Protein AF-A0A840RE42-F1 (afdb_monomer)

Solvent-accessible surface area (backbone atoms only — not comparable to full-atom values): 12520 Å² total; per-residue (Å²): 110,67,42,60,51,38,49,49,38,34,52,51,40,41,54,51,42,37,65,53,72,67,50,54,87,88,73,50,48,76,71,42,46,53,53,48,47,44,39,64,73,67,30,24,62,27,53,32,48,38,54,52,54,53,52,49,46,57,34,22,80,65,71,71,48,54,73,68,52,27,57,54,43,59,76,45,38,67,62,55,50,50,51,53,52,51,52,52,50,51,53,49,49,60,71,73,44,86,69,75,87,59,59,39,57,52,68,60,33,53,66,15,52,61,30,24,53,52,17,36,51,33,31,52,53,46,55,67,59,90,48,90,91,53,87,53,54,55,55,39,55,71,45,53,32,52,47,34,51,50,48,45,53,50,48,51,55,52,46,55,41,27,56,70,60,74,48,56,57,74,36,31,53,53,51,23,49,31,41,23,27,38,17,49,48,42,28,51,52,25,48,52,54,40,48,26,72,75,68,56,45,58,82,82,59,67,66,62,58,59,49,48,54,72,73,55,42,67,74,63,39,51,68,58,54,49,52,51,32,52,53,49,59,75,113

Radius of gyration: 19.1 Å; Cα contacts (8 Å, |Δi|>4): 218; chains: 1; bounding box: 49×41×59 Å

Mean predicted aligned error: 7.63 Å

Sequence (235 aa):
MTKILFLALLSGSLIWGLITIGVNPITAGPLQTLALLYILLISVPFWPIFYLEFIEFYKAMRDQRSEYMKTFYESQSETIVGLSASAIVLIFIYYESSPSYSWSAIDIAGLGFPLYAIAFLNFFKLSRLKTEKIKSNALSKLILMPLSCTGLIFAAWISIKNTNGKFLPYQSIWIQLSIFFNSFWFLITSAKILYFAKNGKIEIPEKMIAAIPDIGQKRLDIQKLKKEAESWNKD

Secondary structure (DSSP, 8-state):
-HHHHHHHHHHHHHHHHHHHHT--TTS--HHHHHHHHIIIIIITTHHHHHHHHHHHHHHHTTT-S-HHHHHHHHHHHHHHHHHHHHHHHHHHHHHH-SS---TT--HHHHHHHHHHHHHHHHHHHHHH---TT--THHHIIIIIHHHHHHHHHHHHHHHHHHHTT-S-HHHHHHHHHHHHHHHHHHHHHHHHHHHHHHH------HHHHHHS-HHHHHHTTHHHHHHHHHHHTT-

Foldseek 3Di:
DLQVVLVVQLVVLLVLLCVLVVQDPVPDDPVSVVSNCCSNPQFRNLRSVLVVVVVLLVCLVVVNDDPVSVVLSVVCVVLVVVLVVLVVVVVVCQVPDPDHDDLLDLRLLVSLLVLLVLLLVLLVVVLPDPAPLDPCNCVSVPPLNVVSVVLNVVSVVVSVCSNVVVGDSSSSVSSSVRSNSSSNCSNSVSSQVSCCRVQQADDDDPSVLVNDPPVRCVVVVVVVVRVVRVVSVVD

Structure (mmCIF, N/CA/C/O backbone):
data_AF-A0A840RE42-F1
#
_entry.id   AF-A0A840RE42-F1
#
loop_
_atom_site.group_PDB
_atom_site.id
_atom_site.type_symb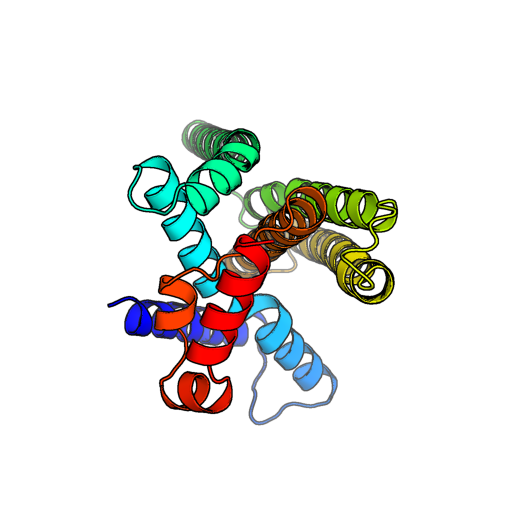ol
_atom_site.label_atom_id
_atom_site.label_alt_id
_atom_site.label_comp_id
_atom_site.label_asym_id
_atom_site.label_entity_id
_atom_site.label_seq_id
_atom_site.pdbx_PDB_ins_code
_atom_site.Cartn_x
_atom_site.Cartn_y
_atom_site.Cartn_z
_atom_site.occupancy
_atom_site.B_iso_or_equiv
_atom_site.auth_seq_id
_atom_site.auth_comp_id
_atom_site.auth_asym_id
_atom_site.auth_atom_id
_atom_site.pdbx_PDB_model_num
ATOM 1 N N . MET A 1 1 ? -2.637 -21.848 6.265 1.00 64.81 1 MET A N 1
ATOM 2 C CA . MET A 1 1 ? -2.762 -21.277 4.903 1.00 64.81 1 MET A CA 1
ATOM 3 C C . MET A 1 1 ? -2.290 -19.821 4.820 1.00 64.81 1 MET A C 1
ATOM 5 O O . MET A 1 1 ? -1.363 -19.563 4.069 1.00 64.81 1 MET A O 1
ATOM 9 N N . THR A 1 2 ? -2.831 -18.885 5.617 1.00 79.44 2 THR A N 1
ATOM 10 C CA . THR A 1 2 ? -2.474 -17.444 5.558 1.00 79.44 2 THR A CA 1
ATOM 11 C C . THR A 1 2 ? -0.973 -17.152 5.722 1.00 79.44 2 THR A C 1
ATOM 13 O O . THR A 1 2 ? -0.433 -16.386 4.936 1.00 79.44 2 THR A O 1
ATOM 16 N N . LYS A 1 3 ? -0.280 -17.807 6.671 1.00 81.62 3 LYS A N 1
ATOM 17 C CA . LYS A 1 3 ? 1.179 -17.660 6.874 1.00 81.62 3 LYS A CA 1
ATOM 18 C C . LYS A 1 3 ? 2.002 -18.062 5.646 1.00 81.62 3 LYS A C 1
ATOM 20 O O . LYS A 1 3 ? 2.898 -17.336 5.246 1.00 81.62 3 LYS A O 1
ATOM 25 N N . ILE A 1 4 ? 1.680 -19.209 5.045 1.00 85.81 4 ILE A N 1
ATOM 26 C CA . ILE A 1 4 ? 2.414 -19.749 3.890 1.00 85.81 4 ILE A CA 1
ATOM 27 C C . ILE A 1 4 ? 2.281 -18.800 2.701 1.00 85.81 4 ILE A C 1
ATOM 29 O O . ILE A 1 4 ? 3.277 -18.457 2.080 1.00 85.81 4 ILE A O 1
ATOM 33 N N . LEU A 1 5 ? 1.064 -18.326 2.427 1.00 87.44 5 LEU A N 1
ATOM 34 C CA . LEU A 1 5 ? 0.827 -17.392 1.333 1.00 87.44 5 LEU A CA 1
ATOM 35 C C . LEU A 1 5 ? 1.471 -16.022 1.585 1.00 87.44 5 LEU A C 1
ATOM 37 O O . LEU A 1 5 ? 2.039 -15.445 0.666 1.00 87.44 5 LEU A O 1
ATOM 41 N N . PHE A 1 6 ? 1.439 -15.527 2.827 1.00 87.75 6 PHE A N 1
ATOM 42 C CA . PHE A 1 6 ? 2.156 -14.311 3.214 1.00 87.75 6 PHE A CA 1
ATOM 43 C C . PHE A 1 6 ? 3.657 -14.439 2.928 1.00 87.75 6 PHE A C 1
ATOM 45 O O . PHE A 1 6 ? 4.230 -13.575 2.273 1.00 87.75 6 PHE A O 1
ATOM 52 N N . LEU A 1 7 ? 4.278 -15.539 3.370 1.00 88.12 7 LEU A N 1
ATOM 53 C CA . LEU A 1 7 ? 5.696 -15.808 3.126 1.00 88.12 7 LEU A CA 1
ATOM 54 C C . LEU A 1 7 ? 5.990 -15.983 1.634 1.00 88.12 7 LEU A C 1
ATOM 56 O O . LEU A 1 7 ? 6.975 -15.438 1.157 1.00 88.12 7 LEU A O 1
ATOM 60 N N . ALA A 1 8 ? 5.122 -16.660 0.881 1.00 91.12 8 ALA A N 1
ATOM 61 C CA . ALA A 1 8 ? 5.280 -16.821 -0.562 1.00 91.12 8 ALA A CA 1
ATOM 62 C C . ALA A 1 8 ? 5.242 -15.472 -1.301 1.00 91.12 8 ALA A C 1
ATOM 64 O O . ALA A 1 8 ? 6.100 -15.213 -2.141 1.00 91.12 8 ALA A O 1
ATOM 65 N N . LEU A 1 9 ? 4.297 -14.589 -0.960 1.00 91.12 9 LEU A N 1
ATOM 66 C CA . LEU A 1 9 ? 4.208 -13.240 -1.530 1.00 91.12 9 LEU A CA 1
ATOM 67 C C . LEU A 1 9 ? 5.403 -12.370 -1.124 1.00 91.12 9 LEU A C 1
ATOM 69 O O . LEU A 1 9 ? 5.944 -11.640 -1.955 1.00 91.12 9 LEU A O 1
ATOM 73 N N . LEU A 1 10 ? 5.846 -12.467 0.131 1.00 90.75 10 LEU A N 1
ATOM 74 C CA . LEU A 1 10 ? 7.015 -11.745 0.627 1.00 90.75 10 LEU A CA 1
ATOM 75 C C . LEU A 1 10 ? 8.296 -12.200 -0.090 1.00 90.75 10 LEU A C 1
ATOM 77 O O . LEU A 1 10 ? 9.040 -11.377 -0.612 1.00 90.75 10 LEU A O 1
ATOM 81 N N . SER A 1 11 ? 8.540 -13.509 -0.165 1.00 90.06 11 SER A N 1
ATOM 82 C CA . SER A 1 11 ? 9.707 -14.076 -0.844 1.00 90.06 11 SER A CA 1
ATOM 83 C C . SER A 1 11 ? 9.667 -13.820 -2.349 1.00 90.06 11 SER A C 1
ATOM 85 O O . SER A 1 11 ? 10.678 -13.423 -2.922 1.00 90.06 11 SER A O 1
ATOM 87 N N . GLY A 1 12 ? 8.509 -13.989 -2.992 1.00 92.25 12 GLY A N 1
ATOM 88 C CA . GLY A 1 12 ? 8.344 -13.740 -4.423 1.00 92.25 12 GLY A CA 1
ATOM 89 C C . GLY A 1 12 ? 8.581 -12.276 -4.792 1.00 92.25 12 GLY A C 1
ATOM 90 O O . GLY A 1 12 ? 9.345 -11.990 -5.714 1.00 92.25 12 GLY A O 1
ATOM 91 N N . SER A 1 13 ? 8.000 -11.342 -4.033 1.00 91.75 13 SER A N 1
ATOM 92 C CA . SER A 1 13 ? 8.227 -9.906 -4.251 1.00 91.75 13 SER A CA 1
ATOM 93 C C . SER A 1 13 ? 9.671 -9.494 -3.967 1.00 91.75 13 SER A C 1
ATOM 95 O O . SER A 1 13 ? 10.197 -8.651 -4.694 1.00 91.75 13 SER A O 1
ATOM 97 N N . LEU A 1 14 ? 10.335 -10.111 -2.981 1.00 89.94 14 LEU A N 1
ATOM 98 C CA . LEU A 1 14 ? 11.755 -9.893 -2.702 1.00 89.94 14 LEU A CA 1
ATOM 99 C C . LEU A 1 14 ? 12.645 -10.353 -3.855 1.00 89.94 14 LEU A C 1
ATOM 101 O O . LEU A 1 14 ? 13.468 -9.574 -4.329 1.00 89.94 14 LEU A O 1
ATOM 105 N N . ILE A 1 15 ? 12.469 -11.590 -4.322 1.00 90.62 15 ILE A N 1
ATOM 106 C CA . ILE A 1 15 ? 13.247 -12.146 -5.438 1.00 90.62 15 ILE A CA 1
ATOM 107 C C . ILE A 1 15 ? 13.059 -11.275 -6.682 1.00 90.62 15 ILE A C 1
ATOM 109 O O . ILE A 1 15 ? 14.038 -10.859 -7.300 1.00 90.62 15 ILE A O 1
ATOM 113 N N . TRP A 1 16 ? 11.814 -10.924 -7.012 1.00 92.62 16 TRP A N 1
ATOM 114 C CA . TRP A 1 16 ? 11.531 -10.072 -8.164 1.00 92.62 16 TRP A CA 1
ATOM 115 C C . TRP A 1 16 ? 12.089 -8.652 -7.980 1.00 92.62 16 TRP A C 1
ATOM 117 O O . TRP A 1 16 ? 12.630 -8.085 -8.927 1.00 92.62 16 TRP A O 1
ATOM 127 N N . GLY A 1 17 ? 12.062 -8.095 -6.768 1.00 87.31 17 GLY A N 1
ATOM 128 C CA . GLY A 1 17 ? 12.663 -6.794 -6.462 1.00 87.31 17 GLY A CA 1
ATOM 129 C C . GLY A 1 17 ? 14.181 -6.778 -6.644 1.00 87.31 17 GLY A C 1
ATOM 130 O O . GLY A 1 17 ? 14.713 -5.870 -7.282 1.00 87.31 17 GLY A O 1
ATOM 131 N N . LEU A 1 18 ? 14.875 -7.812 -6.161 1.00 86.62 18 LEU A N 1
ATOM 132 C CA . LEU A 1 18 ? 16.324 -7.968 -6.340 1.00 86.62 18 LEU A CA 1
ATOM 133 C C . LEU A 1 18 ? 16.704 -8.049 -7.825 1.00 86.62 18 LEU A C 1
ATOM 135 O O . LEU A 1 18 ? 17.605 -7.335 -8.267 1.00 86.62 18 LEU A O 1
ATOM 139 N N . ILE A 1 19 ? 15.970 -8.851 -8.604 1.00 87.19 19 ILE A N 1
ATOM 140 C CA . ILE A 1 19 ? 16.159 -8.970 -10.060 1.00 87.19 19 ILE A CA 1
ATOM 141 C C . ILE A 1 19 ? 15.845 -7.640 -10.762 1.00 87.19 19 ILE A C 1
ATOM 143 O O . ILE A 1 19 ? 16.543 -7.239 -11.691 1.00 87.19 19 ILE A O 1
ATOM 147 N N . THR A 1 20 ? 14.802 -6.937 -10.317 1.00 83.81 20 THR A N 1
ATOM 148 C CA . THR A 1 20 ? 14.346 -5.681 -10.923 1.00 83.81 20 THR A CA 1
ATOM 149 C C . THR A 1 20 ? 15.366 -4.566 -10.777 1.00 83.81 20 THR A C 1
ATOM 151 O O . THR A 1 20 ? 15.654 -3.887 -11.759 1.00 83.81 20 THR A O 1
ATOM 154 N N . ILE A 1 21 ? 15.939 -4.378 -9.590 1.00 78.50 21 ILE A N 1
ATOM 155 C CA . ILE A 1 21 ? 16.887 -3.278 -9.352 1.00 78.50 21 ILE A CA 1
ATOM 156 C C . ILE A 1 21 ? 18.334 -3.691 -9.679 1.00 78.50 21 ILE A C 1
ATOM 158 O O . ILE A 1 21 ? 19.223 -2.846 -9.727 1.00 78.50 21 ILE A O 1
ATOM 162 N N . GLY A 1 22 ? 18.587 -4.977 -9.948 1.00 77.25 22 GLY A N 1
ATOM 163 C CA . GLY A 1 22 ? 19.933 -5.475 -10.244 1.00 77.25 22 GLY A CA 1
ATOM 164 C C . GLY A 1 22 ? 20.879 -5.343 -9.048 1.00 77.25 22 GLY A C 1
ATOM 165 O O . GLY A 1 22 ? 22.083 -5.162 -9.217 1.00 77.25 22 GLY A O 1
ATOM 166 N N . VAL A 1 23 ? 20.332 -5.381 -7.829 1.00 70.12 23 VAL A N 1
ATOM 167 C CA . VAL A 1 23 ? 21.111 -5.264 -6.594 1.00 70.12 23 VAL A CA 1
ATOM 168 C C . VAL A 1 23 ? 21.620 -6.643 -6.215 1.00 70.12 23 VAL A C 1
ATOM 170 O O . VAL A 1 23 ? 20.829 -7.545 -5.945 1.00 70.12 23 VAL A O 1
ATOM 173 N N . ASN A 1 24 ? 22.942 -6.791 -6.138 1.00 70.06 24 ASN A N 1
ATOM 174 C CA . ASN A 1 24 ? 23.545 -7.948 -5.495 1.00 70.06 24 ASN A CA 1
ATOM 175 C C . ASN A 1 24 ? 23.705 -7.650 -3.992 1.00 70.06 24 ASN A C 1
ATOM 177 O O . ASN A 1 24 ? 24.530 -6.810 -3.626 1.00 70.06 24 ASN A O 1
ATOM 181 N N . PRO A 1 25 ? 22.937 -8.314 -3.109 1.00 65.19 25 PRO A N 1
ATOM 182 C CA . PRO A 1 25 ? 22.956 -8.029 -1.675 1.00 65.19 25 PRO A CA 1
ATOM 183 C C . PRO A 1 25 ? 24.294 -8.381 -1.005 1.00 65.19 25 PRO A C 1
ATOM 185 O O . PRO A 1 25 ? 24.555 -7.916 0.099 1.00 65.19 25 PRO A O 1
ATOM 188 N N . ILE A 1 26 ? 25.141 -9.181 -1.659 1.00 66.19 26 ILE A N 1
ATOM 189 C CA . ILE A 1 26 ? 26.414 -9.668 -1.110 1.00 66.19 26 ILE A CA 1
ATOM 190 C C . ILE A 1 26 ? 27.558 -8.678 -1.384 1.00 66.19 26 ILE A C 1
ATOM 192 O O . ILE A 1 26 ? 28.507 -8.602 -0.610 1.00 66.19 26 ILE A O 1
ATOM 196 N N . THR A 1 27 ? 27.467 -7.883 -2.453 1.00 64.19 27 THR A N 1
ATOM 197 C CA . THR A 1 27 ? 28.535 -6.964 -2.896 1.00 64.19 27 THR A CA 1
ATOM 198 C C . THR A 1 27 ? 28.122 -5.491 -2.803 1.00 64.19 27 THR A C 1
ATOM 200 O O . THR A 1 27 ? 28.630 -4.655 -3.550 1.00 64.19 27 THR A O 1
ATOM 203 N N . ALA A 1 28 ? 27.166 -5.172 -1.925 1.00 66.12 28 ALA A N 1
ATOM 204 C CA . ALA A 1 28 ? 26.496 -3.878 -1.905 1.00 66.12 28 ALA A CA 1
ATOM 205 C C . ALA A 1 28 ? 27.411 -2.724 -1.448 1.00 66.12 28 ALA A C 1
ATOM 207 O O . ALA A 1 28 ? 27.737 -2.592 -0.271 1.00 66.12 28 ALA A O 1
ATOM 208 N N . GLY A 1 29 ? 27.779 -1.837 -2.381 1.00 75.12 29 GLY A N 1
ATOM 209 C CA . GLY A 1 29 ? 28.284 -0.496 -2.057 1.00 75.12 29 GLY A CA 1
ATOM 210 C C . GLY A 1 29 ? 27.170 0.434 -1.535 1.00 75.12 29 GLY A C 1
ATOM 211 O O . GLY A 1 29 ? 25.995 0.083 -1.626 1.00 75.12 29 GLY A O 1
ATOM 212 N N . PRO A 1 30 ? 27.474 1.658 -1.057 1.00 76.81 30 PRO A N 1
ATOM 213 C CA . PRO A 1 30 ? 26.495 2.534 -0.389 1.00 76.81 30 PRO A CA 1
ATOM 214 C C . PRO A 1 30 ? 25.195 2.790 -1.176 1.00 76.81 30 PRO A C 1
ATOM 216 O O . PRO A 1 30 ? 24.103 2.758 -0.612 1.00 76.81 30 PRO A O 1
ATOM 219 N N . LEU A 1 31 ? 25.291 2.982 -2.496 1.00 72.62 31 LEU A N 1
ATOM 220 C CA . LEU A 1 31 ? 24.126 3.157 -3.376 1.00 72.62 31 LEU A CA 1
ATOM 221 C C . LEU A 1 31 ? 23.294 1.874 -3.524 1.00 72.62 31 LEU A C 1
ATOM 223 O O . LEU A 1 31 ? 22.067 1.934 -3.563 1.00 72.62 31 LEU A O 1
ATOM 227 N N . GLN A 1 32 ? 23.949 0.712 -3.569 1.00 69.88 32 GLN A N 1
ATOM 228 C CA . GLN A 1 32 ? 23.277 -0.588 -3.619 1.00 69.88 32 GLN A CA 1
ATOM 229 C C . GLN A 1 32 ? 22.607 -0.909 -2.277 1.00 69.88 32 GLN A C 1
ATOM 231 O O . GLN A 1 32 ? 21.506 -1.452 -2.264 1.00 69.88 32 GLN A O 1
ATOM 236 N N . THR A 1 33 ? 23.201 -0.487 -1.158 1.00 73.25 33 THR A N 1
ATOM 237 C CA . THR A 1 33 ? 22.594 -0.582 0.176 1.00 73.25 33 THR A CA 1
ATOM 238 C C . THR A 1 33 ? 21.325 0.261 0.279 1.00 73.25 33 THR A C 1
ATOM 240 O O . THR A 1 33 ? 20.310 -0.221 0.773 1.00 73.25 33 THR A O 1
ATOM 243 N N . LEU A 1 34 ? 21.329 1.494 -0.237 1.00 73.81 34 LEU A N 1
ATOM 244 C CA . LEU A 1 34 ? 20.124 2.334 -0.283 1.00 73.81 34 LEU A CA 1
ATOM 245 C C . LEU A 1 34 ? 19.027 1.724 -1.167 1.00 73.81 34 LEU A C 1
ATOM 247 O O . LEU A 1 34 ? 17.858 1.710 -0.782 1.00 73.81 34 LEU A O 1
ATOM 251 N N . ALA A 1 35 ? 19.399 1.171 -2.322 1.00 68.75 35 ALA A N 1
ATOM 252 C CA . ALA A 1 35 ? 18.473 0.457 -3.196 1.00 68.75 35 ALA A CA 1
ATOM 253 C C . ALA A 1 35 ? 17.878 -0.790 -2.514 1.00 68.75 35 ALA A C 1
ATOM 255 O O . ALA A 1 35 ? 16.677 -1.045 -2.617 1.00 68.75 35 ALA A O 1
ATOM 256 N N . LEU A 1 36 ? 18.692 -1.527 -1.756 1.00 71.88 36 LEU A N 1
ATOM 257 C CA . LEU A 1 36 ? 18.249 -2.674 -0.969 1.00 71.88 36 LEU A CA 1
ATOM 258 C C . LEU A 1 36 ? 17.284 -2.258 0.151 1.00 71.88 36 LEU A C 1
ATOM 260 O O . LEU A 1 36 ? 16.259 -2.908 0.344 1.00 71.88 36 LEU A O 1
ATOM 264 N N . LEU A 1 37 ? 17.561 -1.153 0.850 1.00 75.50 37 LEU A N 1
ATOM 265 C CA . LEU A 1 37 ? 16.657 -0.599 1.864 1.00 75.50 37 LEU A CA 1
ATOM 266 C C . LEU A 1 37 ? 15.311 -0.192 1.259 1.00 75.50 37 LEU A C 1
ATOM 268 O O . LEU A 1 37 ? 14.269 -0.486 1.841 1.00 75.50 37 LEU A O 1
ATOM 272 N N . TYR A 1 38 ? 15.312 0.420 0.075 1.00 73.19 38 TYR A N 1
ATOM 273 C CA . TYR A 1 38 ? 14.081 0.740 -0.646 1.00 73.19 38 TYR A CA 1
ATOM 274 C C . TYR A 1 38 ? 13.261 -0.522 -0.973 1.00 73.19 38 TYR A C 1
ATOM 276 O O . TYR A 1 38 ? 12.055 -0.557 -0.711 1.00 73.19 38 TYR A O 1
ATOM 284 N N . ILE A 1 39 ? 13.903 -1.583 -1.479 1.00 71.44 39 ILE A N 1
ATOM 285 C CA . ILE A 1 39 ? 13.239 -2.868 -1.753 1.00 71.44 39 ILE A CA 1
ATOM 286 C C . ILE A 1 39 ? 12.632 -3.428 -0.466 1.00 71.44 39 ILE A C 1
ATOM 288 O O . ILE A 1 39 ? 11.437 -3.721 -0.424 1.00 71.44 39 ILE A O 1
ATOM 292 N N . LEU A 1 40 ? 13.447 -3.553 0.583 1.00 73.81 40 LEU A N 1
ATOM 293 C CA . LEU A 1 40 ? 13.094 -4.265 1.809 1.00 73.81 40 LEU A CA 1
ATOM 294 C C . LEU A 1 40 ? 12.086 -3.523 2.684 1.00 73.81 40 LEU A C 1
ATOM 296 O O . LEU A 1 40 ? 11.279 -4.173 3.342 1.00 73.81 40 LEU A O 1
ATOM 300 N N . LEU A 1 41 ? 12.133 -2.192 2.716 1.00 76.00 41 LEU A N 1
ATOM 301 C CA . LEU A 1 41 ? 11.319 -1.395 3.635 1.00 76.00 41 LEU A CA 1
ATOM 302 C C . LEU A 1 41 ? 10.139 -0.710 2.949 1.00 76.00 41 LEU A C 1
ATOM 304 O O . LEU A 1 41 ? 9.136 -0.449 3.606 1.00 76.00 41 LEU A O 1
ATOM 308 N N . ILE A 1 42 ? 10.253 -0.402 1.653 1.00 75.31 42 ILE A N 1
ATOM 309 C CA . ILE A 1 42 ? 9.328 0.516 0.967 1.00 75.31 42 ILE A CA 1
ATOM 310 C C . ILE A 1 42 ? 8.567 -0.166 -0.186 1.00 75.31 42 ILE A C 1
ATOM 312 O O . ILE A 1 42 ? 7.606 0.398 -0.698 1.00 75.31 42 ILE A O 1
ATOM 316 N N . SER A 1 43 ? 8.935 -1.390 -0.586 1.00 82.12 43 SER A N 1
ATOM 317 C CA . SER A 1 43 ? 8.260 -2.101 -1.692 1.00 82.12 43 SER A CA 1
ATOM 318 C C . SER A 1 43 ? 7.761 -3.491 -1.297 1.00 82.12 43 SER A C 1
ATOM 320 O O . SER A 1 43 ? 6.557 -3.740 -1.271 1.00 82.12 43 SER A O 1
ATOM 322 N N . VAL A 1 44 ? 8.675 -4.394 -0.944 1.00 87.94 44 VAL A N 1
ATOM 323 C CA . VAL A 1 44 ? 8.407 -5.824 -0.706 1.00 87.94 44 VAL A CA 1
ATOM 324 C C . VAL A 1 44 ? 7.339 -6.087 0.362 1.00 87.94 44 VAL A C 1
ATOM 326 O O . VAL A 1 44 ? 6.445 -6.892 0.104 1.00 87.94 44 VAL A O 1
ATOM 329 N N . PRO A 1 45 ? 7.340 -5.411 1.529 1.00 89.12 45 PRO A N 1
ATOM 330 C CA . PRO A 1 45 ? 6.354 -5.697 2.571 1.00 89.12 45 PRO A CA 1
ATOM 331 C C . PRO A 1 45 ? 4.914 -5.407 2.141 1.00 89.12 45 PRO A C 1
ATOM 333 O O . PRO A 1 45 ? 3.983 -6.035 2.643 1.00 89.12 45 PRO A O 1
ATOM 336 N N . PHE A 1 46 ? 4.709 -4.481 1.201 1.00 92.06 46 PHE A N 1
ATOM 337 C CA . PHE A 1 46 ? 3.370 -4.042 0.818 1.00 92.06 46 PHE A CA 1
ATOM 338 C C . PHE A 1 46 ? 2.623 -5.048 -0.050 1.00 92.06 46 PHE A C 1
ATOM 340 O O . PHE A 1 46 ? 1.397 -5.041 -0.049 1.00 92.06 46 PHE A O 1
ATOM 347 N N . TRP A 1 47 ? 3.325 -5.962 -0.718 1.00 93.56 47 TRP A N 1
ATOM 348 C CA . TRP A 1 47 ? 2.708 -7.034 -1.501 1.00 93.56 47 TRP A CA 1
ATOM 349 C C . TRP A 1 47 ? 1.825 -7.953 -0.642 1.00 93.56 47 TRP A C 1
ATOM 351 O O . TRP A 1 47 ? 0.618 -8.043 -0.889 1.00 93.56 47 TRP A O 1
ATOM 361 N N . PRO A 1 48 ? 2.360 -8.618 0.401 1.00 91.62 48 PRO A N 1
ATOM 362 C CA . PRO A 1 48 ? 1.526 -9.440 1.260 1.00 91.62 48 PRO A CA 1
ATOM 363 C C . PRO A 1 48 ? 0.550 -8.612 2.109 1.00 91.62 48 PRO A C 1
ATOM 365 O O . PRO A 1 48 ? -0.538 -9.100 2.411 1.00 91.62 48 PRO A O 1
ATOM 368 N N . ILE A 1 49 ? 0.887 -7.369 2.476 1.00 91.25 49 ILE A N 1
ATOM 369 C CA . ILE A 1 49 ? -0.031 -6.491 3.219 1.00 91.25 49 ILE A CA 1
ATOM 370 C C . ILE A 1 49 ? -1.261 -6.142 2.376 1.00 91.25 49 ILE A C 1
ATOM 372 O O . ILE A 1 49 ? -2.378 -6.265 2.876 1.00 91.25 49 ILE A O 1
ATOM 376 N N . PHE A 1 50 ? -1.078 -5.778 1.104 1.00 92.88 50 PHE A N 1
ATOM 377 C CA . PHE A 1 50 ? -2.176 -5.531 0.171 1.00 92.88 50 PHE A CA 1
ATOM 378 C C . PHE A 1 50 ? -3.122 -6.732 0.108 1.00 92.88 50 PHE A C 1
ATOM 380 O O . PHE A 1 50 ? -4.329 -6.578 0.282 1.00 92.88 50 PHE A O 1
ATOM 387 N N . TYR A 1 51 ? -2.573 -7.941 -0.053 1.00 91.69 51 TYR A N 1
ATOM 388 C CA . TYR A 1 51 ? -3.369 -9.168 -0.061 1.00 91.69 51 TYR A CA 1
ATOM 389 C C . TYR A 1 51 ? -4.184 -9.345 1.230 1.00 91.69 51 TYR A C 1
ATOM 391 O O . TYR A 1 51 ? -5.371 -9.672 1.176 1.00 91.69 51 TYR A O 1
ATOM 399 N N . LEU A 1 52 ? -3.570 -9.128 2.397 1.00 90.94 52 LEU A N 1
ATOM 400 C CA . LEU A 1 52 ? -4.270 -9.248 3.676 1.00 90.94 52 LEU A CA 1
ATOM 401 C C . LEU A 1 52 ? -5.416 -8.238 3.793 1.00 90.94 52 LEU A C 1
ATOM 403 O O . LEU A 1 52 ? -6.523 -8.636 4.149 1.00 90.94 52 LEU A O 1
ATOM 407 N N . GLU A 1 53 ? -5.171 -6.971 3.466 1.00 90.50 53 GLU A N 1
ATOM 408 C CA . GLU A 1 53 ? -6.182 -5.909 3.539 1.00 90.50 53 GLU A CA 1
ATOM 409 C C . GLU A 1 53 ? -7.327 -6.149 2.549 1.00 90.50 53 GLU A C 1
ATOM 411 O O . GLU A 1 53 ? -8.496 -6.030 2.912 1.00 90.50 53 GLU A O 1
ATOM 416 N N . PHE A 1 54 ? -7.017 -6.575 1.323 1.00 89.25 54 PHE A N 1
ATOM 417 C CA . PHE A 1 54 ? -8.029 -6.891 0.315 1.00 89.25 54 PHE A CA 1
ATOM 418 C C . PHE A 1 54 ? -8.943 -8.042 0.756 1.00 89.25 54 PHE A C 1
ATOM 420 O O . PHE A 1 54 ? -10.162 -8.006 0.584 1.00 89.25 54 PHE A O 1
ATOM 427 N N . ILE A 1 55 ? -8.368 -9.067 1.380 1.00 89.25 55 ILE A N 1
ATOM 428 C CA . ILE A 1 55 ? -9.128 -10.202 1.899 1.00 89.25 55 ILE A CA 1
ATOM 429 C C . ILE A 1 55 ? -9.965 -9.822 3.128 1.00 89.25 55 ILE A C 1
ATOM 431 O O . ILE A 1 55 ? -11.051 -10.377 3.312 1.00 89.25 55 ILE A O 1
ATOM 435 N N . GLU A 1 56 ? -9.474 -8.923 3.982 1.00 87.88 56 GLU A N 1
ATOM 436 C CA . GLU A 1 56 ? -10.262 -8.381 5.094 1.00 87.88 56 GLU A CA 1
ATOM 437 C C . GLU A 1 56 ? -11.446 -7.557 4.580 1.00 87.88 56 GLU A C 1
ATOM 439 O O . GLU A 1 56 ? -12.568 -7.799 5.022 1.00 87.88 56 GLU A O 1
ATOM 444 N N . PHE A 1 57 ? -11.230 -6.695 3.582 1.00 89.06 57 PHE A N 1
ATOM 445 C CA . PHE A 1 57 ? -12.302 -5.975 2.890 1.00 89.06 57 PHE A CA 1
ATOM 446 C C . PHE A 1 57 ? -13.361 -6.938 2.342 1.00 89.06 57 PHE A C 1
ATOM 448 O O . PHE A 1 57 ? -14.538 -6.830 2.675 1.00 89.06 57 PHE A O 1
ATOM 455 N N . TYR A 1 58 ? -12.945 -7.944 1.569 1.00 88.94 58 TYR A N 1
ATOM 456 C CA . TYR A 1 58 ? -13.865 -8.912 0.970 1.00 88.94 58 TYR A CA 1
ATOM 457 C C . TYR A 1 58 ? -14.706 -9.667 2.007 1.00 88.94 58 TYR A C 1
ATOM 459 O O . TYR A 1 58 ? -15.893 -9.916 1.801 1.00 88.94 58 TYR A O 1
ATOM 467 N N . LYS A 1 59 ? -14.097 -10.044 3.136 1.00 88.38 59 LYS A N 1
ATOM 468 C CA . LYS A 1 59 ? -14.808 -10.714 4.229 1.00 88.38 59 LYS A CA 1
ATOM 469 C C . LYS A 1 59 ? -15.755 -9.781 4.972 1.00 88.38 59 LYS A C 1
ATOM 471 O O . LYS A 1 59 ? -16.834 -10.224 5.356 1.00 88.38 59 LYS A O 1
ATOM 476 N N . ALA A 1 60 ? -15.367 -8.523 5.164 1.00 87.25 60 ALA A N 1
ATOM 477 C CA . ALA A 1 60 ? -16.224 -7.513 5.770 1.00 87.25 60 ALA A CA 1
ATOM 478 C C . ALA A 1 60 ? -17.477 -7.257 4.919 1.00 87.25 60 ALA A C 1
ATOM 480 O O . ALA A 1 60 ? -18.573 -7.235 5.463 1.00 87.25 60 ALA A O 1
ATOM 481 N N . MET A 1 61 ? -17.341 -7.205 3.589 1.00 86.81 61 MET A N 1
ATOM 482 C CA . MET A 1 61 ? -18.476 -7.081 2.656 1.00 86.81 61 MET A CA 1
ATOM 483 C C . MET A 1 61 ? -19.398 -8.315 2.611 1.00 86.81 61 MET A C 1
ATOM 485 O O . MET A 1 61 ? -20.452 -8.270 1.988 1.00 86.81 61 MET A O 1
ATOM 489 N N . ARG A 1 62 ? -19.005 -9.433 3.235 1.00 89.19 62 ARG A N 1
ATOM 490 C CA . ARG A 1 62 ? -19.787 -10.680 3.317 1.00 89.19 62 ARG A CA 1
ATOM 491 C C . ARG A 1 62 ? -20.349 -10.949 4.712 1.00 89.19 62 ARG A C 1
ATOM 493 O O . ARG A 1 62 ? -20.702 -12.090 4.998 1.00 89.19 62 ARG A O 1
ATOM 500 N N . ASP A 1 63 ? -20.336 -9.952 5.594 1.00 84.31 63 ASP A N 1
ATOM 501 C CA . ASP A 1 63 ? -20.756 -10.090 6.994 1.00 84.31 63 ASP A CA 1
ATOM 502 C C . ASP A 1 63 ? -19.972 -11.168 7.771 1.00 84.31 63 ASP A C 1
ATOM 504 O O . ASP A 1 63 ? -20.438 -11.723 8.761 1.00 84.31 63 ASP A O 1
ATOM 508 N N . GLN A 1 64 ? -18.741 -11.477 7.342 1.00 84.75 64 GLN A N 1
ATOM 509 C CA . GLN A 1 64 ? -17.876 -12.475 7.992 1.00 84.75 64 GLN A CA 1
ATOM 510 C C . GLN A 1 64 ? -16.896 -11.849 8.994 1.00 84.75 64 GLN A C 1
ATOM 512 O O . GLN A 1 64 ? -15.890 -12.472 9.355 1.00 84.75 64 GLN A O 1
ATOM 517 N N . ARG A 1 65 ? -17.129 -10.593 9.384 1.00 84.75 65 ARG A N 1
ATOM 518 C CA . ARG A 1 65 ? -16.295 -9.803 10.297 1.00 84.75 65 ARG A CA 1
ATOM 519 C C . ARG A 1 65 ? -17.163 -9.026 11.277 1.00 84.75 65 ARG A C 1
ATOM 521 O O . ARG A 1 65 ? -18.377 -8.976 11.127 1.00 84.75 65 ARG A O 1
ATOM 528 N N . SER A 1 66 ? -16.520 -8.464 12.297 1.00 83.25 66 SER A N 1
ATOM 529 C CA . SER A 1 66 ? -17.180 -7.641 13.306 1.00 83.25 66 SER A CA 1
ATOM 530 C C . SER A 1 66 ? -17.925 -6.455 12.683 1.00 83.25 66 SER A C 1
ATOM 532 O O . SER A 1 66 ? -17.540 -5.951 11.624 1.00 83.25 66 SER A O 1
ATOM 534 N N . GLU A 1 67 ? -18.941 -5.961 13.396 1.00 83.88 67 GLU A N 1
ATOM 535 C CA . GLU A 1 67 ? -19.675 -4.730 13.061 1.00 83.88 67 GLU A CA 1
ATOM 536 C C . GLU A 1 67 ? -18.706 -3.565 12.790 1.00 83.88 67 GLU A C 1
ATOM 538 O O . GLU A 1 67 ? -18.849 -2.829 11.821 1.00 83.88 67 GLU A O 1
ATOM 543 N N . TYR A 1 68 ? -17.648 -3.451 13.603 1.00 84.44 68 TYR A N 1
ATOM 544 C CA . TYR A 1 68 ? -16.609 -2.435 13.443 1.00 84.44 68 TYR A CA 1
ATOM 545 C C . TYR A 1 68 ? -15.920 -2.511 12.076 1.00 84.44 68 TYR A C 1
ATOM 547 O O . TYR A 1 68 ? -15.832 -1.503 11.372 1.00 84.44 68 TYR A O 1
ATOM 555 N N . MET A 1 69 ? -15.427 -3.695 11.698 1.00 83.88 69 MET A N 1
ATOM 556 C CA . MET A 1 69 ? -14.731 -3.892 10.424 1.00 83.88 69 MET A CA 1
ATOM 557 C C . MET A 1 69 ? -15.672 -3.686 9.245 1.00 83.88 69 MET A C 1
ATOM 559 O O . MET A 1 69 ? -15.261 -3.103 8.242 1.00 83.88 69 MET A O 1
ATOM 563 N N . LYS A 1 70 ? -16.926 -4.125 9.375 1.00 86.81 70 LYS A N 1
ATOM 564 C CA . LYS A 1 70 ? -17.969 -3.889 8.380 1.00 86.81 70 LYS A CA 1
ATOM 565 C C . LYS A 1 70 ? -18.167 -2.394 8.147 1.00 86.81 70 LYS A C 1
ATOM 567 O O . LYS A 1 70 ? -17.887 -1.929 7.047 1.00 86.81 70 LYS A O 1
ATOM 572 N N . THR A 1 71 ? -18.508 -1.630 9.183 1.00 87.50 71 THR A N 1
ATOM 573 C CA . THR A 1 71 ? -18.736 -0.181 9.065 1.00 87.50 71 THR A CA 1
ATOM 574 C C . THR A 1 71 ? -17.498 0.559 8.553 1.00 87.50 71 THR A C 1
ATOM 576 O O . THR A 1 71 ? -17.601 1.466 7.723 1.00 87.50 71 THR A O 1
ATOM 579 N N . PHE A 1 72 ? -16.302 0.165 9.003 1.00 89.88 72 PHE A N 1
ATOM 580 C CA . PHE A 1 72 ? -15.059 0.740 8.497 1.00 89.88 72 PHE A CA 1
ATOM 581 C C . PHE A 1 72 ? -14.906 0.507 6.987 1.00 89.88 72 PHE A C 1
ATOM 583 O O . PHE A 1 72 ? -14.708 1.467 6.241 1.00 89.88 72 PHE A O 1
ATOM 590 N N . TYR A 1 73 ? -15.008 -0.738 6.521 1.00 89.62 73 TYR A N 1
ATOM 591 C CA . TYR A 1 73 ? -14.809 -1.058 5.108 1.00 89.62 73 TYR A CA 1
ATOM 592 C C . TYR A 1 73 ? -15.953 -0.575 4.213 1.00 89.62 73 TYR A C 1
ATOM 594 O O . TYR A 1 73 ? -15.691 -0.199 3.073 1.00 89.62 73 TYR A O 1
ATOM 602 N N . GLU A 1 74 ? -17.181 -0.487 4.722 1.00 88.69 74 GLU A N 1
ATOM 603 C CA . GLU A 1 74 ? -18.303 0.161 4.034 1.00 88.69 74 GLU A CA 1
ATOM 604 C C . GLU A 1 74 ? -17.986 1.631 3.748 1.00 88.69 74 GLU A C 1
ATOM 606 O O . GLU A 1 74 ? -18.165 2.084 2.619 1.00 88.69 74 GLU A O 1
ATOM 611 N N . SER A 1 75 ? -17.388 2.353 4.705 1.00 88.25 75 SER A N 1
ATOM 612 C CA . SER A 1 75 ? -16.970 3.749 4.496 1.00 88.25 75 SER A CA 1
ATOM 613 C C . SER A 1 75 ? -15.884 3.928 3.425 1.00 88.25 75 SER A C 1
ATOM 615 O O . SER A 1 75 ? -15.683 5.035 2.931 1.00 88.25 75 SER A O 1
ATOM 617 N N . GLN A 1 76 ? -15.155 2.858 3.086 1.00 90.19 76 GLN A N 1
ATOM 618 C CA . GLN A 1 76 ? -14.115 2.854 2.050 1.00 90.19 76 GLN A CA 1
ATOM 619 C C . GLN A 1 76 ? -14.585 2.196 0.742 1.00 90.19 76 GLN A C 1
ATOM 621 O O . GLN A 1 76 ? -13.858 2.223 -0.255 1.00 90.19 76 GLN A O 1
ATOM 626 N N . SER A 1 77 ? -15.784 1.607 0.732 1.00 88.25 77 SER A N 1
ATOM 627 C CA . SER A 1 77 ? -16.278 0.767 -0.360 1.00 88.25 77 SER A CA 1
ATOM 628 C C . SER A 1 77 ? -16.379 1.527 -1.679 1.00 88.25 77 SER A C 1
ATOM 630 O O . SER A 1 77 ? -15.900 1.021 -2.686 1.00 88.25 77 SER A O 1
ATOM 632 N N . GLU A 1 78 ? -16.877 2.765 -1.676 1.00 88.50 78 GLU A N 1
ATOM 633 C CA . GLU A 1 78 ? -16.973 3.602 -2.881 1.00 88.50 78 GLU A CA 1
ATOM 634 C C . GLU A 1 78 ? -15.609 3.802 -3.552 1.00 88.50 78 GLU A C 1
ATOM 636 O O . GLU A 1 78 ? -15.480 3.675 -4.769 1.00 88.50 78 GLU A O 1
ATOM 641 N N . THR A 1 79 ? -14.563 4.036 -2.752 1.00 89.31 79 THR A N 1
ATOM 642 C CA . THR A 1 79 ? -13.194 4.198 -3.264 1.00 89.31 79 THR A CA 1
ATOM 643 C C . THR A 1 79 ? -12.685 2.885 -3.861 1.00 89.31 79 THR A C 1
ATOM 645 O O . THR A 1 79 ? -12.161 2.868 -4.973 1.00 89.31 79 THR A O 1
ATOM 648 N N . ILE A 1 80 ? -12.859 1.767 -3.152 1.00 89.12 80 ILE A N 1
ATOM 649 C CA . ILE A 1 80 ? -12.354 0.451 -3.578 1.00 89.12 80 ILE A CA 1
ATOM 650 C C . ILE A 1 80 ? -13.107 -0.070 -4.813 1.00 89.12 80 ILE A C 1
ATOM 652 O O . ILE A 1 80 ? -12.491 -0.596 -5.745 1.00 89.12 80 ILE A O 1
ATOM 656 N N . VAL A 1 81 ? -14.428 0.101 -4.854 1.00 88.88 81 VAL A N 1
ATOM 657 C CA . VAL A 1 81 ? -15.276 -0.261 -5.996 1.00 88.88 81 VAL A CA 1
ATOM 658 C C . VAL A 1 81 ? -14.955 0.626 -7.194 1.00 88.88 81 VAL A C 1
ATOM 660 O O . VAL A 1 81 ? -14.776 0.097 -8.288 1.00 88.88 81 VAL A O 1
ATOM 663 N N . GLY A 1 82 ? -14.789 1.938 -6.999 1.00 88.81 82 GLY A N 1
ATOM 664 C CA . GLY A 1 82 ? -14.397 2.859 -8.067 1.00 88.81 82 GLY A CA 1
ATOM 665 C C . GLY A 1 82 ? -13.050 2.493 -8.700 1.00 88.81 82 GLY A C 1
ATOM 666 O O . GLY A 1 82 ? -12.928 2.473 -9.926 1.00 88.81 82 GLY A O 1
ATOM 667 N N . LEU A 1 83 ? -12.055 2.115 -7.889 1.00 90.25 83 LEU A N 1
ATOM 668 C CA . LEU A 1 83 ? -10.762 1.617 -8.384 1.00 90.25 83 LEU A CA 1
ATOM 669 C C . LEU A 1 83 ? -10.910 0.319 -9.171 1.00 90.25 83 LEU A C 1
ATOM 671 O O . LEU A 1 83 ? -10.320 0.175 -10.239 1.00 90.25 83 LEU A O 1
ATOM 675 N N . SER A 1 84 ? -11.704 -0.616 -8.649 1.00 87.06 84 SER A N 1
ATOM 676 C CA . SER A 1 84 ? -11.935 -1.912 -9.290 1.00 87.06 84 SER A CA 1
ATOM 677 C C . SER A 1 84 ? -12.635 -1.736 -10.640 1.00 87.06 84 SER A C 1
ATOM 679 O O . SER A 1 84 ? -12.213 -2.322 -11.633 1.00 87.06 84 SER A O 1
ATOM 681 N N . ALA A 1 85 ? -13.648 -0.868 -10.704 1.00 89.19 85 ALA A N 1
ATOM 682 C CA . ALA A 1 85 ? -14.334 -0.512 -11.941 1.00 89.19 85 ALA A CA 1
ATOM 683 C C . ALA A 1 85 ? -13.378 0.152 -12.944 1.00 89.19 85 ALA A C 1
ATOM 685 O O . ALA A 1 85 ? -13.348 -0.236 -14.108 1.00 89.19 85 ALA A O 1
ATOM 686 N N . SER A 1 86 ? -12.540 1.088 -12.486 1.00 87.12 86 SER A N 1
ATOM 687 C CA . SER A 1 86 ? -11.539 1.759 -13.329 1.00 87.12 86 SER A CA 1
ATOM 688 C C . SER A 1 86 ? -10.527 0.769 -13.914 1.00 87.12 86 SER A C 1
ATOM 690 O O . SER A 1 86 ? -10.203 0.843 -15.097 1.00 87.12 86 SER A O 1
ATOM 692 N N . ALA A 1 87 ? -10.071 -0.200 -13.116 1.00 87.12 87 ALA A N 1
ATOM 693 C CA . ALA A 1 87 ? -9.176 -1.260 -13.575 1.00 87.12 87 ALA A CA 1
ATOM 694 C C . ALA A 1 87 ? -9.839 -2.165 -14.628 1.00 87.12 87 ALA A C 1
ATOM 696 O O . ALA A 1 87 ? -9.214 -2.486 -15.635 1.00 87.12 87 ALA A O 1
ATOM 697 N N . ILE A 1 88 ? -11.109 -2.538 -14.434 1.00 88.31 88 ILE A N 1
ATOM 698 C CA . ILE A 1 88 ? -11.874 -3.335 -15.408 1.00 88.31 88 ILE A CA 1
ATOM 699 C C . ILE A 1 88 ? -12.039 -2.571 -16.725 1.00 88.31 88 ILE A C 1
ATOM 701 O O . ILE A 1 88 ? -11.824 -3.142 -17.793 1.00 88.31 88 ILE A O 1
ATOM 705 N N . VAL A 1 89 ? -12.370 -1.279 -16.660 1.00 88.50 89 VAL A N 1
ATOM 706 C CA . VAL A 1 89 ? -12.484 -0.422 -17.848 1.00 88.50 89 VAL A CA 1
ATOM 707 C C . VAL A 1 89 ? -11.153 -0.349 -18.595 1.00 88.50 89 VAL A C 1
ATOM 709 O O . VAL A 1 89 ? -11.140 -0.506 -19.811 1.00 88.50 89 VAL A O 1
ATOM 712 N N . LEU A 1 90 ? -10.028 -0.183 -17.892 1.00 85.81 90 LEU A N 1
ATOM 713 C CA . LEU A 1 90 ? -8.700 -0.187 -18.516 1.00 85.81 90 LEU A CA 1
ATOM 714 C C . LEU A 1 90 ? -8.387 -1.520 -19.206 1.00 85.81 90 LEU A C 1
ATOM 716 O O . LEU A 1 90 ? -7.904 -1.516 -20.335 1.00 85.81 90 LEU A O 1
ATOM 720 N N . ILE A 1 91 ? -8.700 -2.653 -18.569 1.00 85.44 91 ILE A N 1
ATOM 721 C CA . ILE A 1 91 ? -8.534 -3.981 -19.180 1.00 85.44 91 ILE A CA 1
ATOM 722 C C . ILE A 1 91 ? -9.353 -4.082 -20.471 1.00 85.44 91 ILE A C 1
ATOM 724 O O . ILE A 1 91 ? -8.833 -4.543 -21.483 1.00 85.44 91 ILE A O 1
ATOM 728 N N . PHE A 1 92 ? -10.607 -3.625 -20.450 1.00 87.56 92 PHE A N 1
ATOM 729 C CA . PHE A 1 92 ? -11.477 -3.650 -21.624 1.00 87.56 92 PHE A CA 1
ATOM 730 C C . PHE A 1 92 ? -10.953 -2.751 -22.752 1.00 87.56 92 PHE A C 1
ATOM 732 O O . PHE A 1 92 ? -10.908 -3.181 -23.901 1.00 87.56 92 PHE A O 1
ATOM 739 N N . ILE A 1 93 ? -10.477 -1.543 -22.429 1.00 86.06 93 ILE A N 1
ATOM 740 C CA . ILE A 1 93 ? -9.849 -0.643 -23.408 1.00 86.06 93 ILE A CA 1
ATOM 741 C C . ILE A 1 93 ? -8.660 -1.335 -24.074 1.00 86.06 93 ILE A C 1
ATOM 743 O O . ILE A 1 93 ? -8.583 -1.340 -25.296 1.00 86.06 93 ILE A O 1
ATOM 747 N N . TYR A 1 94 ? -7.759 -1.952 -23.305 1.00 83.88 94 TYR A N 1
ATOM 748 C CA . TYR A 1 94 ? -6.598 -2.635 -23.883 1.00 83.88 94 TYR A CA 1
ATOM 749 C C . TYR A 1 94 ? -6.953 -3.889 -24.673 1.00 83.88 94 TYR A C 1
ATOM 751 O O . TYR A 1 94 ? -6.233 -4.223 -25.610 1.00 83.88 94 TYR A O 1
ATOM 759 N N . TYR A 1 95 ? -8.039 -4.568 -24.312 1.00 84.38 95 TYR A N 1
ATOM 760 C CA . TYR A 1 95 ? -8.535 -5.720 -25.055 1.00 84.38 95 TYR A CA 1
ATOM 761 C C . TYR A 1 95 ? -9.076 -5.322 -26.437 1.00 84.38 95 TYR A C 1
ATOM 763 O O . TYR A 1 95 ? -8.788 -5.998 -27.420 1.00 84.38 95 TYR A O 1
ATOM 771 N N . GLU A 1 96 ? -9.813 -4.212 -26.517 1.00 86.06 96 GLU A N 1
ATOM 772 C CA . GLU A 1 96 ? -10.447 -3.737 -27.757 1.00 86.06 96 GLU A CA 1
ATOM 773 C C . GLU A 1 96 ? -9.539 -2.827 -28.604 1.00 86.06 96 GLU A C 1
ATOM 775 O O . GLU A 1 96 ? -9.735 -2.674 -29.811 1.00 86.06 96 GLU A O 1
ATOM 780 N N . SER A 1 97 ? -8.544 -2.176 -27.997 1.00 81.06 97 SER A N 1
ATOM 781 C CA . SER A 1 97 ? -7.685 -1.227 -28.705 1.00 81.06 97 SER A CA 1
ATOM 782 C C . SER A 1 97 ? -6.652 -1.931 -29.596 1.00 81.06 97 SER A C 1
ATOM 784 O O . SER A 1 97 ? -5.989 -2.879 -29.186 1.00 81.06 97 SER A O 1
ATOM 786 N N . SER A 1 98 ? -6.470 -1.430 -30.824 1.00 59.62 98 SER A N 1
ATOM 787 C CA . SER A 1 98 ? -5.484 -1.952 -31.785 1.00 59.62 98 SER A CA 1
ATOM 788 C C . SER A 1 98 ? -3.994 -1.759 -31.429 1.00 59.62 98 SER A C 1
ATOM 790 O O . SER A 1 98 ? -3.191 -2.573 -31.892 1.00 59.62 98 SER A O 1
ATOM 792 N N . PRO A 1 99 ? -3.549 -0.727 -30.676 1.00 72.06 99 PRO A N 1
ATOM 793 C CA . PRO A 1 99 ? -2.163 -0.666 -30.237 1.00 72.06 99 PRO A CA 1
ATOM 794 C C . PRO A 1 99 ? -1.900 -1.716 -29.155 1.00 72.06 99 PRO A C 1
ATOM 796 O O . PRO A 1 99 ? -2.587 -1.778 -28.139 1.00 72.06 99 PRO A O 1
ATOM 799 N N . SER A 1 100 ? -0.844 -2.508 -29.347 1.00 69.06 100 SER A N 1
ATOM 800 C CA . SER A 1 100 ? -0.351 -3.431 -28.325 1.00 69.06 100 SER A CA 1
ATOM 801 C C . SER A 1 100 ? -0.031 -2.681 -27.031 1.00 69.06 100 SER A C 1
ATOM 803 O O . SER A 1 100 ? 0.624 -1.636 -27.078 1.00 69.06 100 SER A O 1
ATOM 805 N N . TYR A 1 101 ? -0.436 -3.244 -25.889 1.00 73.88 101 TYR A N 1
ATOM 806 C CA . TYR A 1 101 ? -0.106 -2.723 -24.563 1.00 73.88 101 TYR A CA 1
ATOM 807 C C . TYR A 1 101 ? 1.382 -2.359 -24.457 1.00 73.88 101 TYR A C 1
ATOM 809 O O . TYR A 1 101 ? 2.254 -3.203 -24.685 1.00 73.88 101 TYR A O 1
ATOM 817 N N . SER A 1 102 ? 1.677 -1.109 -24.090 1.00 81.12 102 SER A N 1
ATOM 818 C CA . SER A 1 102 ? 3.048 -0.702 -23.799 1.00 81.12 102 SER A CA 1
ATOM 819 C C . SER A 1 102 ? 3.344 -0.912 -22.326 1.00 81.12 102 SER A C 1
ATOM 821 O O . SER A 1 102 ? 2.742 -0.274 -21.469 1.00 81.12 102 SER A O 1
ATOM 823 N N . TRP A 1 103 ? 4.358 -1.717 -22.023 1.00 80.50 103 TRP A N 1
ATOM 824 C CA . TRP A 1 103 ? 4.841 -1.880 -20.652 1.00 80.50 103 TRP A CA 1
ATOM 825 C C . TRP A 1 103 ? 5.364 -0.574 -20.039 1.00 80.50 103 TRP A C 1
ATOM 827 O O . TRP A 1 103 ? 5.434 -0.462 -18.823 1.00 80.50 103 TRP A O 1
ATOM 837 N N . SER A 1 104 ? 5.700 0.437 -20.847 1.00 80.19 104 SER A N 1
ATOM 838 C CA . SER A 1 104 ? 6.064 1.770 -20.349 1.00 80.19 104 SER A CA 1
ATOM 839 C C . SER A 1 104 ? 4.865 2.621 -19.907 1.00 80.19 104 SER A C 1
ATOM 841 O O . SER A 1 104 ? 5.069 3.713 -19.372 1.00 80.19 104 SER A O 1
ATOM 843 N N . ALA A 1 105 ? 3.631 2.146 -20.109 1.00 82.19 105 ALA A N 1
ATOM 844 C CA . ALA A 1 105 ? 2.426 2.822 -19.647 1.00 82.19 105 ALA A CA 1
ATOM 845 C C . ALA A 1 105 ? 2.384 2.918 -18.110 1.00 82.19 105 ALA A C 1
ATOM 847 O O . ALA A 1 105 ? 3.122 2.233 -17.399 1.00 82.19 105 ALA A O 1
ATOM 848 N N . ILE A 1 106 ? 1.557 3.829 -17.594 1.00 83.31 106 ILE A N 1
ATOM 849 C CA . ILE A 1 106 ? 1.479 4.158 -16.160 1.00 83.31 106 ILE A CA 1
ATOM 850 C C . ILE A 1 106 ? 0.163 3.645 -15.567 1.00 83.31 106 ILE A C 1
ATOM 852 O O . ILE A 1 106 ? -0.320 4.199 -14.593 1.00 83.31 106 ILE A O 1
ATOM 856 N N . ASP A 1 107 ? -0.482 2.640 -16.146 1.00 84.19 107 ASP A N 1
ATOM 857 C CA . ASP A 1 107 ? -1.901 2.384 -15.856 1.00 84.19 107 ASP A CA 1
ATOM 858 C C . ASP A 1 107 ? -2.103 1.895 -14.421 1.00 84.19 107 ASP A C 1
ATOM 860 O O . ASP A 1 107 ? -2.901 2.453 -13.667 1.00 84.19 107 ASP A O 1
ATOM 864 N N . ILE A 1 108 ? -1.305 0.912 -13.993 1.00 86.75 108 ILE A N 1
ATOM 865 C CA . ILE A 1 108 ? -1.392 0.347 -12.640 1.00 86.75 108 ILE A CA 1
ATOM 866 C C . ILE A 1 108 ? -0.869 1.355 -11.608 1.00 86.75 108 ILE A C 1
ATOM 868 O O . ILE A 1 108 ? -1.505 1.585 -10.579 1.00 86.75 108 ILE A O 1
ATOM 872 N N . ALA A 1 109 ? 0.272 1.997 -11.882 1.00 87.06 109 ALA A N 1
ATOM 873 C CA . ALA A 1 109 ? 0.813 3.036 -11.000 1.00 87.06 109 ALA A CA 1
ATOM 874 C C . ALA A 1 109 ? -0.117 4.262 -10.909 1.00 87.06 109 ALA A C 1
ATOM 876 O O . ALA A 1 109 ? -0.221 4.890 -9.855 1.00 87.06 109 ALA A O 1
ATOM 877 N N . GLY A 1 110 ? -0.829 4.560 -11.994 1.00 86.94 110 GLY A N 1
ATOM 878 C CA . GLY A 1 110 ? -1.786 5.649 -12.135 1.00 86.94 110 GLY A CA 1
ATOM 879 C C . GLY A 1 110 ? -3.001 5.473 -11.237 1.00 86.94 110 GLY A C 1
ATOM 880 O O . GLY A 1 110 ? -3.443 6.448 -10.635 1.00 86.94 110 GLY A O 1
ATOM 881 N N . LEU A 1 111 ? -3.464 4.233 -11.036 1.00 90.62 111 LEU A N 1
ATOM 882 C CA . LEU A 1 111 ? -4.474 3.915 -10.018 1.00 90.62 111 LEU A CA 1
ATOM 883 C C . LEU A 1 111 ? -3.980 4.201 -8.591 1.00 90.62 111 LEU A C 1
ATOM 885 O O . LEU A 1 111 ? -4.792 4.446 -7.702 1.00 90.62 111 LEU A O 1
ATOM 889 N N . GLY A 1 112 ? -2.664 4.200 -8.360 1.00 90.12 112 GLY A N 1
ATOM 890 C CA . GLY A 1 112 ? -2.070 4.486 -7.056 1.00 90.12 112 GLY A CA 1
ATOM 891 C C . GLY A 1 112 ? -1.983 5.975 -6.703 1.00 90.12 112 GLY A C 1
ATOM 892 O O . GLY A 1 112 ? -2.026 6.329 -5.521 1.00 90.12 112 GLY A O 1
ATOM 893 N N . PHE A 1 113 ? -1.902 6.881 -7.686 1.00 90.38 113 PHE A N 1
ATOM 894 C CA . PHE A 1 113 ? -1.783 8.320 -7.403 1.00 90.38 113 PHE A CA 1
ATOM 895 C C . PHE A 1 113 ? -2.987 8.899 -6.642 1.00 90.38 113 PHE A C 1
ATOM 897 O O . PHE A 1 113 ? -2.762 9.574 -5.629 1.00 90.38 113 PHE A O 1
ATOM 904 N N . PRO A 1 114 ? -4.249 8.615 -7.030 1.00 91.94 114 PRO A N 1
ATOM 905 C CA . PRO A 1 114 ? -5.407 9.040 -6.251 1.00 91.94 114 PRO A CA 1
ATOM 906 C C . PRO A 1 114 ? -5.384 8.508 -4.813 1.00 91.94 114 PRO A C 1
ATOM 908 O O . PRO A 1 114 ? -5.796 9.218 -3.899 1.00 91.94 114 PRO A O 1
ATOM 911 N N . LEU A 1 115 ? -4.852 7.303 -4.578 1.00 93.81 115 LEU A N 1
ATOM 912 C CA . LEU A 1 115 ? -4.795 6.701 -3.240 1.00 93.81 115 LEU A CA 1
ATOM 913 C C . LEU A 1 115 ? -3.829 7.434 -2.320 1.00 93.81 115 LEU A C 1
ATOM 915 O O . LEU A 1 115 ? -4.185 7.733 -1.180 1.00 93.81 115 LEU A O 1
ATOM 919 N N . TYR A 1 116 ? -2.651 7.808 -2.823 1.00 92.25 116 TYR A N 1
ATOM 920 C CA . TYR A 1 116 ? -1.742 8.683 -2.083 1.00 92.25 116 TYR A CA 1
ATOM 921 C C . TYR A 1 116 ? -2.374 10.042 -1.777 1.00 92.25 116 TYR A C 1
ATOM 923 O O . TYR A 1 116 ? -2.241 10.539 -0.658 1.00 92.25 116 TYR A O 1
ATOM 931 N N . ALA A 1 117 ? -3.081 10.638 -2.742 1.00 90.69 117 ALA A N 1
ATOM 932 C CA . ALA A 1 117 ? -3.742 11.925 -2.548 1.00 90.69 117 ALA A CA 1
ATOM 933 C C . ALA A 1 117 ? -4.839 11.844 -1.472 1.00 90.69 117 ALA A C 1
ATOM 935 O O . ALA A 1 117 ? -4.882 12.676 -0.564 1.00 90.69 117 ALA A O 1
ATOM 936 N N . ILE A 1 118 ? -5.685 10.812 -1.513 1.00 92.12 118 ILE A N 1
ATOM 937 C CA . ILE A 1 118 ? -6.712 10.576 -0.489 1.00 92.12 118 ILE A CA 1
ATOM 938 C C . ILE A 1 118 ? -6.060 10.318 0.875 1.00 92.12 118 ILE A C 1
ATOM 940 O O . ILE A 1 118 ? -6.509 10.873 1.880 1.00 92.12 118 ILE A O 1
ATOM 944 N N . ALA A 1 119 ? -4.974 9.542 0.924 1.00 92.75 119 ALA A N 1
ATOM 945 C CA . ALA A 1 119 ? -4.247 9.287 2.163 1.00 92.75 119 ALA A CA 1
ATOM 946 C C . ALA A 1 119 ? -3.686 10.574 2.780 1.00 92.75 119 ALA A C 1
ATOM 948 O O . ALA A 1 119 ? -3.865 10.823 3.976 1.00 92.75 119 ALA A O 1
ATOM 949 N N . PHE A 1 120 ? -3.087 11.436 1.956 1.00 90.88 120 PHE A N 1
ATOM 950 C CA . PHE A 1 120 ? -2.635 12.759 2.372 1.00 90.88 120 PHE A CA 1
ATOM 951 C C . PHE A 1 120 ? -3.791 13.595 2.939 1.00 90.88 120 PHE A C 1
ATOM 953 O O . PHE A 1 120 ? -3.670 14.153 4.030 1.00 90.88 120 PHE A O 1
ATOM 960 N N . LEU A 1 121 ? -4.940 13.632 2.256 1.00 91.00 121 LEU A N 1
ATOM 961 C CA . LEU A 1 121 ? -6.127 14.349 2.734 1.00 91.00 121 LEU A CA 1
ATOM 962 C C . LEU A 1 121 ? -6.651 13.790 4.062 1.00 91.00 121 LEU A C 1
ATOM 964 O O . LEU A 1 121 ? -7.087 14.560 4.920 1.00 91.00 121 LEU A O 1
ATOM 968 N N . ASN A 1 122 ? -6.601 12.475 4.266 1.00 91.12 122 ASN A N 1
ATOM 969 C CA . ASN A 1 122 ? -6.990 11.844 5.526 1.00 91.12 122 ASN A CA 1
ATOM 970 C C . ASN A 1 122 ? -6.040 12.222 6.666 1.00 91.12 122 ASN A C 1
ATOM 972 O O . ASN A 1 122 ? -6.508 12.616 7.737 1.00 91.12 122 ASN A O 1
ATOM 976 N N . PHE A 1 123 ? -4.724 12.187 6.439 1.00 89.12 123 PHE A N 1
ATOM 977 C CA . PHE A 1 123 ? -3.754 12.654 7.432 1.00 89.12 123 PHE A CA 1
ATOM 978 C C . PHE A 1 123 ? -3.880 14.151 7.706 1.00 89.12 123 PHE A C 1
ATOM 980 O O . PHE A 1 123 ? -3.762 14.584 8.851 1.00 89.12 123 PHE A O 1
ATOM 987 N N . PHE A 1 124 ? -4.200 14.946 6.691 1.00 86.75 124 PHE A N 1
ATOM 988 C CA . PHE A 1 124 ? -4.466 16.365 6.858 1.00 86.75 124 PHE A CA 1
ATOM 989 C C . PHE A 1 124 ? -5.730 16.621 7.687 1.00 86.75 124 PHE A C 1
ATOM 991 O O . PHE A 1 124 ? -5.709 17.444 8.604 1.00 86.75 124 PHE A O 1
ATOM 998 N N . LYS A 1 125 ? -6.821 15.885 7.440 1.00 87.44 125 LYS A N 1
ATOM 999 C CA . LYS A 1 125 ? -8.036 15.929 8.274 1.00 87.44 125 LYS A CA 1
ATOM 1000 C C . LYS A 1 125 ? -7.713 15.560 9.719 1.00 87.44 125 LYS A C 1
ATOM 1002 O O . LYS A 1 125 ? -8.082 16.301 10.625 1.00 87.44 125 LYS A O 1
ATOM 1007 N N . LEU A 1 126 ? -6.967 14.475 9.922 1.00 83.69 126 LEU A N 1
ATOM 1008 C CA . LEU A 1 126 ? -6.500 14.030 11.234 1.00 83.69 126 LEU A CA 1
ATOM 1009 C C . LEU A 1 126 ? -5.685 15.120 11.944 1.00 83.69 126 LEU A C 1
ATOM 1011 O O . LEU A 1 126 ? -5.932 15.407 13.108 1.00 83.69 126 LEU A O 1
ATOM 1015 N N . SER A 1 127 ? -4.794 15.803 11.221 1.00 80.12 127 SER A N 1
ATOM 1016 C CA . SER A 1 127 ? -3.957 16.887 11.747 1.00 80.12 127 SER A CA 1
ATOM 1017 C C . SER A 1 127 ? -4.757 18.069 12.324 1.00 80.12 127 SER A C 1
ATOM 1019 O O . SER A 1 127 ? -4.250 18.822 13.166 1.00 80.12 127 SER A O 1
ATOM 1021 N N . ARG A 1 128 ? -5.994 18.248 11.850 1.00 80.75 128 ARG A N 1
ATOM 1022 C CA . ARG A 1 128 ? -6.907 19.324 12.244 1.00 80.75 128 ARG A CA 1
ATOM 1023 C C . ARG A 1 128 ? -7.868 18.913 13.358 1.00 80.75 128 ARG A C 1
ATOM 1025 O O . ARG A 1 128 ? -8.535 19.787 13.909 1.00 80.75 128 ARG A O 1
ATOM 1032 N N . LEU A 1 129 ? -7.945 17.625 13.702 1.00 77.19 129 LEU A N 1
ATOM 1033 C CA . LEU A 1 129 ? -8.796 17.167 14.793 1.00 77.19 129 LEU A CA 1
ATOM 1034 C C . LEU A 1 129 ? -8.249 17.673 16.136 1.00 77.19 129 LEU A C 1
ATOM 1036 O O . LEU A 1 129 ? -7.084 17.478 16.493 1.00 77.19 129 LEU A O 1
ATOM 1040 N N . LYS A 1 130 ? -9.122 18.349 16.884 1.00 64.50 130 LYS A N 1
ATOM 1041 C CA . LYS A 1 130 ? -8.907 18.733 18.280 1.00 64.50 130 LYS A CA 1
ATOM 1042 C C . LYS A 1 130 ? -9.609 17.701 19.159 1.00 64.50 130 LYS A C 1
ATOM 1044 O O . LYS A 1 130 ? -10.704 17.945 19.644 1.00 64.50 130 LYS A O 1
ATOM 1049 N N . THR A 1 131 ? -9.026 16.515 19.283 1.00 59.00 131 THR A N 1
ATOM 1050 C CA . THR A 1 131 ? -9.589 15.427 20.097 1.00 59.00 131 THR A CA 1
ATOM 1051 C C . THR A 1 131 ? -8.660 15.107 21.258 1.00 59.00 131 THR A C 1
ATOM 1053 O O . THR A 1 131 ? -7.511 14.730 21.034 1.00 59.00 131 THR A O 1
ATOM 1056 N N . GLU A 1 132 ? -9.166 15.199 22.490 1.00 56.06 132 GLU A N 1
ATOM 1057 C CA . GLU A 1 132 ? -8.426 14.858 23.719 1.00 56.06 132 GLU A CA 1
ATOM 1058 C C . GLU A 1 132 ? -8.003 13.381 23.765 1.00 56.06 132 GLU A C 1
ATOM 1060 O O . GLU A 1 132 ? -6.966 13.050 24.337 1.00 56.06 132 GLU A O 1
ATOM 1065 N N . LYS A 1 133 ? -8.757 12.507 23.079 1.00 56.41 133 LYS A N 1
ATOM 1066 C CA . LYS A 1 133 ? -8.499 11.060 22.985 1.00 56.41 133 LYS A CA 1
ATOM 1067 C C . LYS A 1 133 ? -7.194 10.710 22.256 1.00 56.41 133 LYS A C 1
ATOM 1069 O O . LYS A 1 133 ? -6.683 9.607 22.414 1.00 56.41 133 LYS A O 1
ATOM 1074 N N . ILE A 1 134 ? -6.633 11.623 21.457 1.00 56.22 134 ILE A N 1
ATOM 1075 C CA . ILE A 1 134 ? -5.426 11.359 20.668 1.00 56.22 134 ILE A CA 1
ATOM 1076 C C . ILE A 1 134 ? -4.427 12.510 20.825 1.00 56.22 134 ILE A C 1
ATOM 1078 O O . ILE A 1 134 ? -4.447 13.492 20.087 1.00 56.22 134 ILE A O 1
ATOM 1082 N N . LYS A 1 135 ? -3.433 12.323 21.704 1.00 55.12 135 LYS A N 1
ATOM 1083 C CA . LYS A 1 135 ? -2.188 13.122 21.708 1.00 55.12 135 LYS A CA 1
ATOM 1084 C C . LYS A 1 135 ? -1.281 12.843 20.482 1.00 55.12 135 LYS A C 1
ATOM 1086 O O . LYS A 1 135 ? -0.153 13.318 20.431 1.00 55.12 135 LYS A O 1
ATOM 1091 N N . SER A 1 136 ? -1.752 12.105 19.463 1.00 53.62 136 SER A N 1
ATOM 1092 C CA . SER A 1 136 ? -0.982 11.687 18.266 1.00 53.62 136 SER A CA 1
ATOM 1093 C C . SER A 1 136 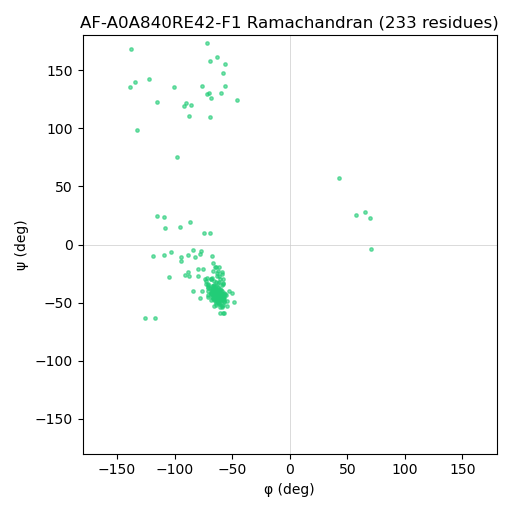? -0.963 12.693 17.098 1.00 53.62 136 SER A C 1
ATOM 1095 O O . SER A 1 136 ? -0.581 12.368 15.969 1.00 53.62 136 SER A O 1
ATOM 1097 N N . ASN A 1 137 ? -1.275 13.963 17.370 1.00 59.59 137 ASN A N 1
ATOM 1098 C CA . ASN A 1 137 ? -1.123 15.031 16.381 1.00 59.59 137 ASN A CA 1
ATOM 1099 C C . ASN A 1 137 ? 0.324 15.178 15.878 1.00 59.59 137 ASN A C 1
ATOM 1101 O O . ASN A 1 137 ? 0.517 15.662 14.772 1.00 59.59 137 ASN A O 1
ATOM 1105 N N . ALA A 1 138 ? 1.337 14.744 16.637 1.00 62.16 138 ALA A N 1
ATOM 1106 C CA . ALA A 1 138 ? 2.731 14.786 16.195 1.00 62.16 138 ALA A CA 1
ATOM 1107 C C . ALA A 1 138 ? 3.084 13.653 15.215 1.00 62.16 138 ALA A C 1
ATOM 1109 O O . ALA A 1 138 ? 3.668 13.921 14.175 1.00 62.16 138 ALA A O 1
ATOM 1110 N N . LEU A 1 139 ? 2.698 12.401 15.491 1.00 68.19 139 LEU A N 1
ATOM 1111 C CA . LEU A 1 139 ? 3.081 11.249 14.658 1.00 68.19 139 LEU A CA 1
ATOM 1112 C C . LEU A 1 1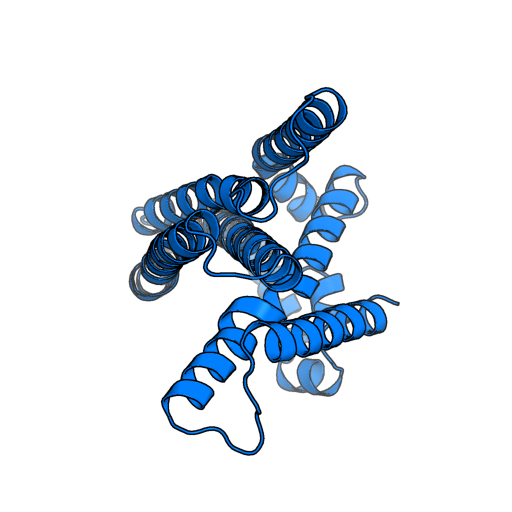39 ? 2.475 11.328 13.249 1.00 68.19 139 LEU A C 1
ATOM 1114 O O . LEU A 1 139 ? 3.157 11.123 12.244 1.00 68.19 139 LEU A O 1
ATOM 1118 N N . SER A 1 140 ? 1.191 11.676 13.181 1.00 66.56 140 SER A N 1
ATOM 1119 C CA . SER A 1 140 ? 0.479 11.862 11.917 1.00 66.56 140 SER A CA 1
ATOM 1120 C C . SER A 1 140 ? 1.041 13.029 11.097 1.00 66.56 140 SER A C 1
ATOM 1122 O O . SER A 1 140 ? 1.250 12.875 9.894 1.00 66.56 140 SER A O 1
ATOM 1124 N N . LYS A 1 141 ? 1.344 14.168 11.738 1.00 67.56 141 LYS A N 1
ATOM 1125 C CA . LYS A 1 141 ? 1.870 15.374 11.071 1.00 67.56 141 LYS A CA 1
ATOM 1126 C C . LYS A 1 141 ? 3.342 15.285 10.690 1.00 67.56 141 LYS A C 1
ATOM 1128 O O . LYS A 1 141 ? 3.709 15.796 9.640 1.00 67.56 141 LYS A O 1
ATOM 1133 N N . LEU A 1 142 ? 4.179 14.701 11.545 1.00 72.38 142 LEU A N 1
ATOM 1134 C CA . LEU A 1 142 ? 5.635 14.717 11.381 1.00 72.38 142 LEU A CA 1
ATOM 1135 C C . LEU A 1 142 ? 6.154 13.515 10.600 1.00 72.38 142 LEU A C 1
ATOM 1137 O O . LEU A 1 142 ? 7.209 13.619 9.987 1.00 72.38 142 LEU A O 1
ATOM 1141 N N . ILE A 1 143 ? 5.435 12.388 10.615 1.00 79.06 143 ILE A N 1
ATOM 1142 C CA . ILE A 1 143 ? 5.910 11.153 9.983 1.00 79.06 143 ILE A CA 1
ATOM 1143 C C . ILE A 1 143 ? 4.986 10.739 8.844 1.00 79.06 143 ILE A C 1
ATOM 1145 O O . ILE A 1 143 ? 5.407 10.731 7.692 1.00 79.06 143 ILE A O 1
ATOM 1149 N N . LEU A 1 144 ? 3.720 10.431 9.129 1.00 82.44 144 LEU A N 1
ATOM 1150 C CA . LEU A 1 144 ? 2.857 9.768 8.141 1.00 82.44 144 LEU A CA 1
ATOM 1151 C C . LEU A 1 144 ? 2.456 10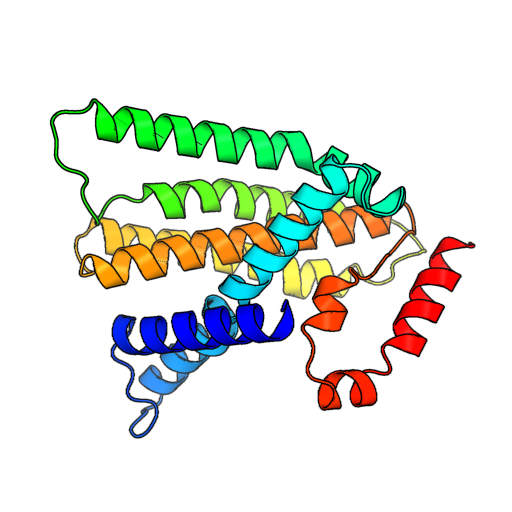.678 6.972 1.00 82.44 144 LEU A C 1
ATOM 1153 O O . LEU A 1 144 ? 2.477 10.241 5.821 1.00 82.44 144 LEU A O 1
ATOM 1157 N N . MET A 1 145 ? 2.146 11.949 7.240 1.00 83.31 145 MET A N 1
ATOM 1158 C CA . MET A 1 145 ? 1.805 12.913 6.193 1.00 83.31 145 MET A CA 1
ATOM 1159 C C . MET A 1 145 ? 3.006 13.206 5.262 1.00 83.31 145 MET A C 1
ATOM 1161 O O . MET A 1 145 ? 2.854 12.984 4.057 1.00 83.31 145 MET A O 1
ATOM 1165 N N . PRO A 1 146 ? 4.210 13.586 5.751 1.00 85.50 146 PRO A N 1
ATOM 1166 C CA . PRO A 1 146 ? 5.394 13.740 4.899 1.00 85.50 146 PRO A CA 1
ATOM 1167 C C . PRO A 1 146 ? 5.780 12.463 4.154 1.00 85.50 146 PRO A C 1
ATOM 1169 O O . PRO A 1 146 ? 6.209 12.536 3.001 1.00 85.50 146 PRO A O 1
ATOM 1172 N N . LEU A 1 147 ? 5.593 11.295 4.775 1.00 85.31 147 LEU A N 1
ATOM 1173 C CA . LEU A 1 147 ? 5.876 10.014 4.138 1.00 85.31 147 LEU A CA 1
ATOM 1174 C C . LEU A 1 147 ? 4.920 9.746 2.967 1.00 85.31 147 LEU A C 1
ATOM 1176 O O . LEU A 1 147 ? 5.378 9.336 1.905 1.00 85.31 147 LEU A O 1
ATOM 1180 N N . SER A 1 148 ? 3.626 10.059 3.108 1.00 85.25 148 SER A N 1
ATOM 1181 C CA . SER A 1 148 ? 2.659 9.954 2.003 1.00 85.25 148 SER A CA 1
ATOM 1182 C C . SER A 1 148 ? 2.975 10.915 0.846 1.00 85.25 148 SER A C 1
ATOM 1184 O O . SER A 1 148 ? 2.916 10.512 -0.315 1.00 85.25 148 SER A O 1
ATOM 1186 N N . CYS A 1 149 ? 3.406 12.151 1.139 1.00 87.44 149 CYS A N 1
ATOM 1187 C CA . CYS A 1 149 ? 3.858 13.105 0.119 1.00 87.44 149 CYS A CA 1
ATOM 1188 C C . CYS A 1 149 ? 5.120 12.624 -0.596 1.00 87.44 149 CYS A C 1
ATOM 1190 O O . CYS A 1 149 ? 5.191 12.658 -1.823 1.00 87.44 149 CYS A O 1
ATOM 1192 N N . THR A 1 150 ? 6.111 12.162 0.167 1.00 85.44 150 THR A N 1
ATOM 1193 C CA . THR A 1 150 ? 7.357 11.624 -0.389 1.00 85.44 150 THR A CA 1
ATOM 1194 C C . THR A 1 150 ? 7.067 10.406 -1.262 1.00 85.44 150 THR A C 1
ATOM 1196 O O . THR A 1 150 ? 7.614 10.302 -2.357 1.00 85.44 150 THR A O 1
ATOM 1199 N N . GLY A 1 151 ? 6.153 9.532 -0.827 1.00 84.88 151 GLY A N 1
ATOM 1200 C CA . GLY A 1 151 ? 5.672 8.392 -1.604 1.00 84.88 151 GLY A CA 1
ATOM 1201 C C . GLY A 1 151 ? 5.054 8.807 -2.939 1.00 84.88 151 GLY A C 1
ATOM 1202 O O . GLY A 1 151 ? 5.426 8.258 -3.973 1.00 84.88 151 GLY A O 1
ATOM 1203 N N . LEU A 1 152 ? 4.188 9.827 -2.942 1.00 88.00 152 LEU A N 1
ATOM 1204 C CA . LEU A 1 152 ? 3.583 10.372 -4.163 1.00 88.00 152 LEU A CA 1
ATOM 1205 C C . LEU A 1 152 ? 4.630 10.950 -5.128 1.00 88.00 152 LEU A C 1
ATOM 1207 O O . LEU A 1 152 ? 4.624 10.618 -6.312 1.00 88.00 152 LEU A O 1
ATOM 1211 N N . ILE A 1 153 ? 5.543 11.791 -4.629 1.00 87.81 153 ILE A N 1
ATOM 1212 C CA . ILE A 1 153 ? 6.603 12.413 -5.441 1.00 87.81 153 ILE A CA 1
ATOM 1213 C C . ILE A 1 153 ? 7.511 11.338 -6.042 1.00 87.81 153 ILE A C 1
ATOM 1215 O O . ILE A 1 153 ? 7.831 11.378 -7.231 1.00 87.81 153 ILE A O 1
ATOM 1219 N N . PHE A 1 154 ? 7.901 10.354 -5.234 1.00 86.69 154 PHE A N 1
ATOM 1220 C CA . PHE A 1 154 ? 8.730 9.246 -5.684 1.00 86.69 154 PHE A CA 1
ATOM 1221 C C . PHE A 1 154 ? 8.015 8.394 -6.741 1.00 86.69 154 PHE A C 1
ATOM 1223 O O . PHE A 1 154 ? 8.603 8.081 -7.779 1.00 86.69 154 PHE A O 1
ATOM 1230 N N . ALA A 1 155 ? 6.737 8.069 -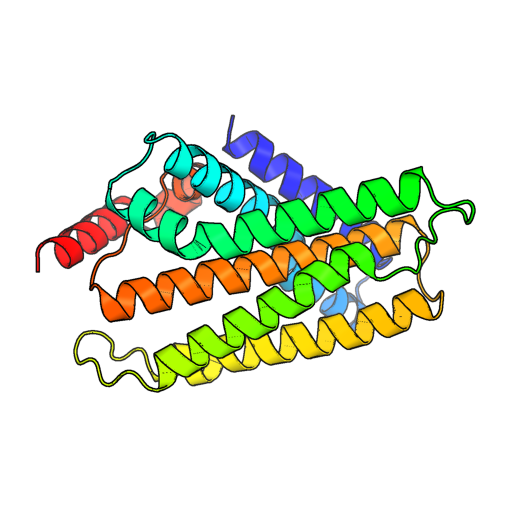6.521 1.00 88.31 155 ALA A N 1
ATOM 1231 C CA . ALA A 1 155 ? 5.917 7.332 -7.476 1.00 88.31 155 ALA A CA 1
ATOM 1232 C C . ALA A 1 155 ? 5.786 8.083 -8.812 1.00 88.31 155 ALA A C 1
ATOM 1234 O O . ALA A 1 155 ? 5.884 7.469 -9.875 1.00 88.31 155 ALA A O 1
ATOM 1235 N N . ALA A 1 156 ? 5.627 9.409 -8.779 1.00 88.19 156 ALA A N 1
ATOM 1236 C CA . ALA A 1 156 ? 5.589 10.235 -9.983 1.00 88.19 156 ALA A CA 1
ATOM 1237 C C . ALA A 1 156 ? 6.940 10.216 -10.715 1.00 88.19 156 ALA A C 1
ATOM 1239 O O . ALA A 1 156 ? 6.998 9.935 -11.912 1.00 88.19 156 ALA A O 1
ATOM 1240 N N . TRP A 1 157 ? 8.041 10.432 -9.993 1.00 88.88 157 TRP A N 1
ATOM 1241 C CA . TRP A 1 157 ? 9.388 10.428 -10.563 1.00 88.88 157 TRP A CA 1
ATOM 1242 C C . TRP A 1 157 ? 9.748 9.095 -11.230 1.00 88.88 157 TRP A C 1
ATOM 1244 O O . TRP A 1 157 ? 10.273 9.079 -12.348 1.00 88.88 157 TRP A O 1
ATOM 1254 N N . ILE A 1 158 ? 9.450 7.966 -10.583 1.00 86.94 158 ILE A N 1
ATOM 1255 C CA . ILE A 1 158 ? 9.761 6.652 -11.152 1.00 86.94 158 ILE A CA 1
ATOM 1256 C C . ILE A 1 158 ? 8.828 6.302 -12.321 1.00 86.94 158 ILE A C 1
ATOM 1258 O O . ILE A 1 158 ? 9.271 5.690 -13.291 1.00 86.94 158 ILE A O 1
ATOM 1262 N N . SER A 1 159 ? 7.578 6.772 -12.297 1.00 87.50 159 SER A N 1
ATOM 1263 C CA . SER A 1 159 ? 6.637 6.619 -13.414 1.00 87.50 159 SER A CA 1
ATOM 1264 C C . SER A 1 159 ? 7.060 7.418 -14.649 1.00 87.50 159 SER A C 1
ATOM 1266 O O . SER A 1 159 ? 6.933 6.921 -15.767 1.00 87.50 159 SER A O 1
ATOM 1268 N N . ILE A 1 160 ? 7.644 8.610 -14.466 1.00 88.38 160 ILE A N 1
ATOM 1269 C CA . ILE A 1 160 ? 8.262 9.391 -15.555 1.00 88.38 160 ILE A CA 1
ATOM 1270 C C . ILE A 1 160 ? 9.441 8.621 -16.165 1.00 88.38 160 ILE A C 1
ATOM 1272 O O . ILE A 1 160 ? 9.616 8.577 -17.381 1.00 88.38 160 ILE A O 1
ATOM 1276 N N . LYS A 1 161 ? 10.270 7.973 -15.339 1.00 85.25 161 LYS A N 1
ATOM 1277 C CA . LYS A 1 161 ? 11.347 7.111 -15.854 1.00 85.25 161 LYS A CA 1
ATOM 1278 C C . LYS A 1 161 ? 10.803 5.917 -16.637 1.00 85.25 161 LYS A C 1
ATOM 1280 O O . LYS A 1 161 ? 11.375 5.576 -17.671 1.00 85.25 161 LYS A O 1
ATOM 1285 N N . ASN A 1 162 ? 9.705 5.323 -16.172 1.00 86.31 162 ASN A N 1
ATOM 1286 C CA . ASN A 1 162 ? 9.046 4.219 -16.858 1.00 86.31 162 ASN A CA 1
ATOM 1287 C C . ASN A 1 162 ? 8.543 4.615 -18.247 1.00 86.31 162 ASN A C 1
ATOM 1289 O O . ASN A 1 162 ? 8.890 3.963 -19.228 1.00 86.31 162 ASN A O 1
ATOM 1293 N N . THR A 1 163 ? 7.812 5.726 -18.340 1.00 87.50 163 THR A N 1
ATOM 1294 C CA . THR A 1 163 ? 7.295 6.245 -19.618 1.00 87.50 163 THR A CA 1
ATOM 1295 C C . THR A 1 163 ? 8.398 6.618 -20.596 1.00 87.50 163 THR A C 1
ATOM 1297 O O . THR A 1 163 ? 8.256 6.385 -21.791 1.00 87.50 163 THR A O 1
ATOM 1300 N N . ASN A 1 164 ? 9.540 7.090 -20.095 1.00 88.94 164 ASN A N 1
ATOM 1301 C CA . ASN A 1 164 ? 10.737 7.345 -20.900 1.00 88.94 164 ASN A CA 1
ATOM 1302 C C . ASN A 1 164 ? 11.496 6.068 -21.331 1.00 88.94 164 ASN A C 1
ATOM 1304 O O . ASN A 1 164 ? 12.635 6.164 -21.794 1.00 88.94 164 ASN A O 1
ATOM 1308 N N . GLY A 1 165 ? 10.926 4.874 -21.133 1.00 85.69 165 GLY A N 1
ATOM 1309 C CA . GLY A 1 165 ? 11.503 3.604 -21.581 1.00 85.69 165 GLY A CA 1
ATOM 1310 C C . GLY A 1 165 ? 12.768 3.188 -20.827 1.00 85.69 165 GLY A C 1
ATOM 1311 O O . GLY A 1 165 ? 13.580 2.435 -21.356 1.00 85.69 165 GLY A O 1
ATOM 1312 N N . LYS A 1 166 ? 12.981 3.690 -19.601 1.00 87.00 166 LYS A N 1
ATOM 1313 C CA . LYS A 1 166 ? 14.180 3.367 -18.802 1.00 87.00 166 LYS A CA 1
ATOM 1314 C C . LYS A 1 166 ? 14.130 1.992 -18.132 1.00 87.00 166 LYS A C 1
ATOM 1316 O O . LYS A 1 166 ? 15.136 1.586 -17.557 1.00 87.00 166 LYS A O 1
ATOM 1321 N N . PHE A 1 167 ? 12.993 1.303 -18.187 1.00 86.56 167 PHE A N 1
ATOM 1322 C CA . PHE A 1 167 ? 12.784 0.006 -17.552 1.00 86.56 167 PHE A CA 1
ATOM 1323 C C . PHE A 1 167 ? 12.372 -1.049 -18.574 1.00 86.56 167 PHE A C 1
ATOM 1325 O O . PHE A 1 167 ? 11.592 -0.782 -19.487 1.00 86.56 167 PHE A O 1
ATOM 1332 N N . LEU A 1 168 ? 12.876 -2.266 -18.382 1.00 89.75 168 LEU A N 1
ATOM 1333 C CA . LEU A 1 168 ? 12.413 -3.451 -19.093 1.00 89.75 168 LEU A CA 1
ATOM 1334 C C . LEU A 1 168 ? 10.987 -3.817 -18.642 1.00 89.75 168 LEU A C 1
ATOM 1336 O O . LEU A 1 168 ? 10.598 -3.484 -17.518 1.00 89.75 168 LEU A O 1
ATOM 1340 N N . PRO A 1 169 ? 10.213 -4.560 -19.455 1.00 89.12 169 PRO A N 1
ATOM 1341 C CA . PRO A 1 169 ? 8.831 -4.922 -19.135 1.00 89.12 169 PRO A CA 1
ATOM 1342 C C . PRO A 1 169 ? 8.624 -5.492 -17.725 1.00 89.12 169 PRO A C 1
ATOM 1344 O O . PRO A 1 169 ? 7.790 -5.001 -16.968 1.00 89.12 169 PRO A O 1
ATOM 1347 N N . TYR A 1 170 ? 9.437 -6.473 -17.323 1.00 87.69 170 TYR A N 1
ATOM 1348 C CA . TYR A 1 170 ? 9.317 -7.100 -16.002 1.00 87.69 170 TYR A CA 1
ATOM 1349 C C . TYR A 1 170 ? 9.640 -6.139 -14.846 1.00 87.69 170 TYR A C 1
ATOM 1351 O O . TYR A 1 170 ? 9.074 -6.280 -13.762 1.00 87.69 170 TYR A O 1
ATOM 1359 N N . GLN A 1 171 ? 10.544 -5.176 -15.065 1.00 89.38 171 GLN A N 1
ATOM 1360 C CA . GLN A 1 171 ? 10.897 -4.153 -14.079 1.00 89.38 171 GLN A CA 1
ATOM 1361 C C . GLN A 1 171 ? 9.741 -3.171 -13.923 1.00 89.38 171 GLN A C 1
ATOM 1363 O O . GLN A 1 171 ? 9.367 -2.817 -12.807 1.00 89.38 171 GLN A O 1
ATOM 1368 N N . SER A 1 172 ? 9.154 -2.772 -15.052 1.00 88.88 172 SER A N 1
ATOM 1369 C CA . SER A 1 172 ? 8.025 -1.859 -15.076 1.00 88.88 172 SER A CA 1
ATOM 1370 C C . SER A 1 172 ? 6.840 -2.396 -14.281 1.00 88.88 172 SER A C 1
ATOM 1372 O O . SER A 1 172 ? 6.363 -1.725 -13.369 1.00 88.88 172 SER A O 1
ATOM 1374 N N . ILE A 1 173 ? 6.416 -3.634 -14.555 1.00 90.44 173 ILE A N 1
ATOM 1375 C CA . ILE A 1 173 ? 5.281 -4.263 -13.864 1.00 90.44 173 ILE A CA 1
ATOM 1376 C C . ILE A 1 173 ? 5.523 -4.293 -12.353 1.00 90.44 173 ILE A C 1
ATOM 1378 O O . ILE A 1 173 ? 4.650 -3.907 -11.575 1.00 90.44 173 ILE A O 1
ATOM 1382 N N . TRP A 1 174 ? 6.717 -4.715 -11.928 1.00 90.94 174 TRP A N 1
ATOM 1383 C CA . TRP A 1 174 ? 7.053 -4.789 -10.509 1.00 90.94 174 TRP A CA 1
ATOM 1384 C C . TRP A 1 174 ? 7.004 -3.416 -9.830 1.00 90.94 174 TRP A C 1
ATOM 1386 O O . TRP A 1 174 ? 6.458 -3.293 -8.729 1.00 90.94 174 TRP A O 1
ATOM 1396 N N . ILE A 1 175 ? 7.531 -2.377 -10.488 1.00 89.19 175 ILE A N 1
ATOM 1397 C CA . ILE A 1 175 ? 7.493 -0.997 -9.988 1.00 89.19 175 ILE A CA 1
ATOM 1398 C C . ILE A 1 175 ? 6.045 -0.518 -9.879 1.00 89.19 175 ILE A C 1
ATOM 1400 O O . ILE A 1 175 ? 5.655 -0.002 -8.832 1.00 89.19 175 ILE A O 1
ATOM 1404 N N . GLN A 1 176 ? 5.238 -0.714 -10.922 1.00 91.50 176 GLN A N 1
ATOM 1405 C CA . GLN A 1 176 ? 3.857 -0.245 -10.941 1.00 91.50 176 GLN A CA 1
ATOM 1406 C C . GLN A 1 176 ? 2.99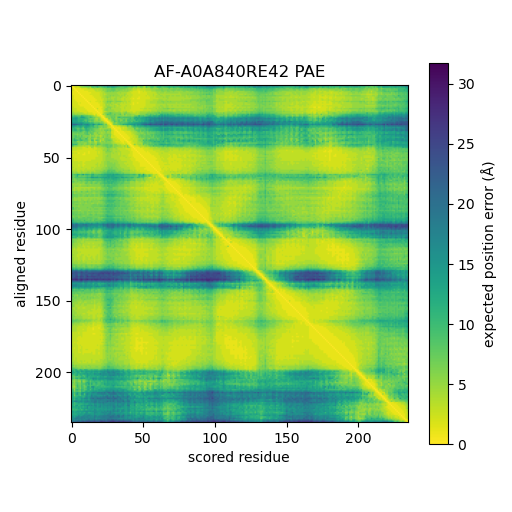6 -0.929 -9.871 1.00 91.50 176 GLN A C 1
ATOM 1408 O O . GLN A 1 176 ? 2.272 -0.249 -9.141 1.00 91.50 176 GLN A O 1
ATOM 1413 N N . LEU A 1 177 ? 3.126 -2.250 -9.710 1.00 92.75 177 LEU A N 1
ATOM 1414 C CA . LEU A 1 177 ? 2.458 -2.995 -8.638 1.00 92.75 177 LEU A CA 1
ATOM 1415 C C . LEU A 1 177 ? 2.908 -2.520 -7.256 1.00 92.75 177 LEU A C 1
ATOM 1417 O O . LEU A 1 177 ? 2.078 -2.322 -6.374 1.00 92.75 177 LEU A O 1
ATOM 1421 N N . SER A 1 178 ? 4.207 -2.281 -7.069 1.00 92.69 178 SER A N 1
ATOM 1422 C CA . SER A 1 178 ? 4.736 -1.806 -5.786 1.00 92.69 178 SER A CA 1
ATOM 1423 C C . SER A 1 178 ? 4.218 -0.409 -5.435 1.00 92.69 178 SER A C 1
ATOM 1425 O O . SER A 1 178 ? 3.865 -0.167 -4.282 1.00 92.69 178 SER A O 1
ATOM 1427 N N . ILE A 1 179 ? 4.098 0.492 -6.417 1.00 92.38 179 ILE A N 1
ATOM 1428 C CA . ILE A 1 179 ? 3.460 1.806 -6.236 1.00 92.38 179 ILE A CA 1
ATOM 1429 C C . ILE A 1 179 ? 2.006 1.630 -5.806 1.00 92.38 179 ILE A C 1
ATOM 1431 O O . ILE A 1 179 ? 1.596 2.223 -4.807 1.00 92.38 179 ILE A O 1
ATOM 1435 N N . PHE A 1 180 ? 1.247 0.805 -6.527 1.00 94.19 180 PHE A N 1
ATOM 1436 C CA . PHE A 1 180 ? -0.163 0.568 -6.241 1.00 94.19 180 PHE A CA 1
ATOM 1437 C C . PHE A 1 180 ? -0.367 -0.034 -4.842 1.00 94.19 180 PHE A C 1
ATOM 1439 O O . PHE A 1 180 ? -1.097 0.537 -4.034 1.00 94.19 180 PHE A O 1
ATOM 1446 N N . PHE A 1 181 ? 0.337 -1.113 -4.494 1.00 94.81 181 PHE A N 1
ATOM 1447 C CA . PHE A 1 181 ? 0.212 -1.769 -3.187 1.00 94.81 181 PHE A CA 1
ATOM 1448 C C . PHE A 1 181 ? 0.622 -0.865 -2.025 1.00 94.81 181 PHE A C 1
ATOM 1450 O O . PHE A 1 181 ? -0.070 -0.823 -1.006 1.00 94.81 181 PHE A O 1
ATOM 1457 N N . ASN A 1 182 ? 1.704 -0.101 -2.182 1.00 93.44 182 ASN A N 1
ATOM 1458 C CA . ASN A 1 182 ? 2.127 0.867 -1.176 1.00 93.44 182 ASN A CA 1
ATOM 1459 C C . ASN A 1 182 ? 1.075 1.979 -1.002 1.00 93.44 182 ASN A C 1
ATOM 1461 O O . ASN A 1 182 ? 0.643 2.274 0.111 1.00 93.44 182 ASN A O 1
ATOM 1465 N N . SER A 1 183 ? 0.569 2.536 -2.105 1.00 94.00 183 SER A N 1
ATOM 1466 C CA . SER A 1 183 ? -0.473 3.569 -2.066 1.00 94.00 183 SER A CA 1
ATOM 1467 C C . SER A 1 183 ? -1.784 3.080 -1.433 1.00 94.00 183 SER A C 1
ATOM 1469 O O . SER A 1 183 ? -2.417 3.811 -0.670 1.00 94.00 183 SER A O 1
ATOM 1471 N N . PHE A 1 184 ? -2.157 1.818 -1.673 1.00 94.38 184 PHE A N 1
ATOM 1472 C CA . PHE A 1 184 ? -3.320 1.185 -1.061 1.00 94.38 184 PHE A CA 1
ATOM 1473 C C . PHE A 1 184 ? -3.144 1.036 0.451 1.00 94.38 184 PHE A C 1
ATOM 1475 O O . PHE A 1 184 ? -4.061 1.337 1.214 1.00 94.38 184 PHE A O 1
ATOM 1482 N N . TRP A 1 185 ? -1.952 0.641 0.905 1.00 93.50 185 TRP A N 1
ATOM 1483 C CA . TRP A 1 185 ? -1.645 0.617 2.331 1.00 93.50 185 TRP A CA 1
ATOM 1484 C C . TRP A 1 185 ? -1.774 2.007 2.962 1.00 93.50 185 TRP A C 1
ATOM 1486 O O . TRP A 1 185 ? -2.451 2.148 3.979 1.00 93.50 185 TRP A O 1
ATOM 1496 N N . PHE A 1 186 ? -1.221 3.050 2.334 1.00 93.00 186 PHE A N 1
ATOM 1497 C CA . PHE A 1 186 ? -1.380 4.425 2.820 1.00 93.00 186 PHE A CA 1
ATOM 1498 C C . PHE A 1 186 ? -2.848 4.846 2.915 1.00 93.00 186 PHE A C 1
ATOM 1500 O O . PHE A 1 186 ? -3.241 5.445 3.923 1.00 93.00 186 PHE A O 1
ATOM 1507 N N . LEU A 1 187 ? -3.671 4.509 1.917 1.00 94.00 187 LEU A N 1
ATOM 1508 C CA . LEU A 1 187 ? -5.112 4.752 1.963 1.00 94.00 187 LEU A CA 1
ATOM 1509 C C . LEU A 1 187 ? -5.729 4.083 3.196 1.00 94.00 187 LEU A C 1
ATOM 1511 O O . LEU A 1 187 ? -6.294 4.779 4.042 1.00 94.00 187 LEU A O 1
ATOM 1515 N N . ILE A 1 188 ? -5.587 2.763 3.327 1.00 93.06 188 ILE A N 1
ATOM 1516 C CA . ILE A 1 188 ? -6.238 2.004 4.400 1.00 93.06 188 ILE A CA 1
ATOM 1517 C C . ILE A 1 188 ? -5.724 2.437 5.775 1.00 93.06 188 ILE A C 1
ATOM 1519 O O . ILE A 1 188 ? -6.522 2.658 6.684 1.00 93.06 188 ILE A O 1
ATOM 1523 N N . THR A 1 189 ? -4.416 2.627 5.944 1.00 90.00 189 THR A N 1
ATOM 1524 C CA . THR A 1 189 ? -3.831 3.087 7.209 1.00 90.00 189 THR A CA 1
ATOM 1525 C C . THR A 1 189 ? -4.305 4.489 7.576 1.00 90.00 189 THR A C 1
ATOM 1527 O O . THR A 1 189 ? -4.717 4.709 8.716 1.00 90.00 189 THR A O 1
ATOM 1530 N N . SER A 1 190 ? -4.309 5.433 6.632 1.00 91.31 190 SER A N 1
ATOM 1531 C CA . SER A 1 190 ? -4.804 6.789 6.895 1.00 91.31 190 SER A CA 1
ATOM 1532 C C . SER A 1 190 ? -6.286 6.791 7.281 1.00 91.31 190 SER A C 1
ATOM 1534 O O . SER A 1 190 ? -6.678 7.494 8.215 1.00 91.31 190 SER A O 1
ATOM 1536 N N . ALA A 1 191 ? -7.095 5.957 6.620 1.00 91.31 191 ALA A N 1
ATOM 1537 C CA . ALA A 1 191 ? -8.511 5.801 6.904 1.00 91.31 191 ALA A CA 1
ATOM 1538 C C . ALA A 1 191 ? -8.737 5.160 8.278 1.00 91.31 191 ALA A C 1
ATOM 1540 O O . ALA A 1 191 ? -9.539 5.680 9.050 1.00 91.31 191 ALA A O 1
ATOM 1541 N N . LYS A 1 192 ? -8.004 4.092 8.629 1.00 87.88 192 LYS A N 1
ATOM 1542 C CA . LYS A 1 192 ? -8.089 3.432 9.946 1.00 87.88 192 LYS A CA 1
ATOM 1543 C C . LYS A 1 192 ? -7.766 4.403 11.076 1.00 87.88 192 LYS A C 1
ATOM 1545 O O . LYS A 1 192 ? -8.522 4.492 12.040 1.00 87.88 192 LYS A O 1
ATOM 1550 N N . ILE A 1 193 ? -6.684 5.173 10.945 1.00 86.00 193 ILE A N 1
ATOM 1551 C CA . ILE A 1 193 ? -6.289 6.147 11.973 1.00 86.00 193 ILE A CA 1
ATOM 1552 C C . ILE A 1 193 ? -7.329 7.270 12.077 1.00 86.00 193 ILE A C 1
ATOM 1554 O O . ILE A 1 193 ? -7.702 7.658 13.183 1.00 86.00 193 ILE A O 1
ATOM 1558 N N . LEU A 1 194 ? -7.833 7.780 10.949 1.00 85.06 194 LEU A N 1
ATOM 1559 C CA . LEU A 1 194 ? -8.874 8.808 10.951 1.00 85.06 194 LEU A CA 1
ATOM 1560 C C . LEU A 1 194 ? -10.193 8.293 11.550 1.00 85.06 194 LEU A C 1
ATOM 1562 O O . LEU A 1 194 ? -10.853 9.020 12.291 1.00 85.06 194 LEU A O 1
ATOM 1566 N N . TYR A 1 195 ? -10.573 7.053 11.248 1.00 85.88 195 TYR A N 1
ATOM 1567 C CA . TYR A 1 195 ? -11.764 6.409 11.794 1.00 85.88 195 TYR A CA 1
ATOM 1568 C C . TYR A 1 195 ? -11.637 6.207 13.305 1.00 85.88 195 TYR A 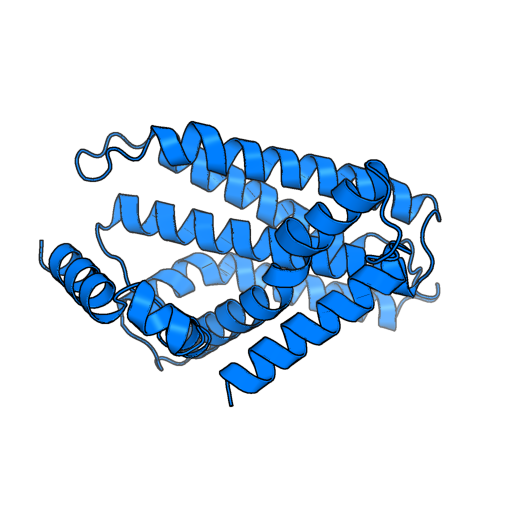C 1
ATOM 1570 O O . TYR A 1 195 ? -12.553 6.562 14.046 1.00 85.88 195 TYR A O 1
ATOM 1578 N N . PHE A 1 196 ? -10.483 5.725 13.770 1.00 82.06 196 PHE A N 1
ATOM 1579 C CA . PHE A 1 196 ? -10.168 5.621 15.194 1.00 82.06 196 PHE A CA 1
ATOM 1580 C C . PHE A 1 196 ? -10.249 6.985 15.890 1.00 82.06 196 PHE A C 1
ATOM 1582 O O . PHE A 1 196 ? -10.893 7.109 16.927 1.00 82.06 196 PHE A O 1
ATOM 1589 N N . ALA A 1 197 ? -9.687 8.036 15.286 1.00 78.56 197 ALA A N 1
ATOM 1590 C CA . ALA A 1 197 ? -9.733 9.388 15.842 1.00 78.56 197 ALA A CA 1
ATOM 1591 C C . ALA A 1 197 ? -11.148 9.954 15.994 1.00 78.56 197 ALA A C 1
ATOM 1593 O O . ALA A 1 197 ? -11.400 10.726 16.916 1.00 78.56 197 ALA A O 1
ATOM 1594 N N . LYS A 1 198 ? -12.068 9.576 15.103 1.00 79.81 198 LYS A N 1
ATOM 1595 C CA . LYS A 1 198 ? -13.463 10.029 15.147 1.00 79.81 198 LYS A CA 1
ATOM 1596 C C . LYS A 1 198 ? -14.332 9.202 16.089 1.00 79.81 198 LYS A C 1
ATOM 1598 O O . LYS A 1 198 ? -15.174 9.768 16.773 1.00 79.81 198 LYS A O 1
ATOM 1603 N N . ASN A 1 199 ? -14.139 7.886 16.108 1.00 78.88 199 ASN A N 1
ATOM 1604 C CA . ASN A 1 199 ? -15.072 6.955 16.745 1.00 78.88 199 ASN A CA 1
ATOM 1605 C C . ASN A 1 199 ? -14.536 6.327 18.038 1.00 78.88 199 ASN A C 1
ATOM 1607 O O . ASN A 1 199 ? -15.279 5.627 18.714 1.00 78.88 199 ASN A O 1
ATOM 1611 N N . GLY A 1 200 ? -13.254 6.516 18.365 1.00 69.69 200 GLY A N 1
ATOM 1612 C CA . GLY A 1 200 ? -12.599 5.933 19.542 1.00 69.69 200 GLY A CA 1
ATOM 1613 C C . GLY A 1 200 ? -12.364 4.422 19.470 1.00 69.69 200 GLY A C 1
ATOM 1614 O O . GLY A 1 200 ? -11.736 3.876 20.366 1.00 69.69 200 GLY A O 1
ATOM 1615 N N . LYS A 1 201 ? -12.826 3.750 18.407 1.00 71.94 201 LYS A N 1
ATOM 1616 C CA . LYS A 1 201 ? -12.789 2.290 18.300 1.00 71.94 201 LYS A CA 1
ATOM 1617 C C . LYS A 1 201 ? -11.638 1.773 17.443 1.00 71.94 201 LYS A C 1
ATOM 1619 O O . LYS A 1 201 ? -11.409 2.285 16.339 1.00 71.94 201 LYS A O 1
ATOM 1624 N N . ILE A 1 202 ? -10.950 0.737 17.915 1.00 74.81 202 ILE A N 1
ATOM 1625 C CA . ILE A 1 202 ? -9.878 0.047 17.187 1.00 74.81 202 ILE A CA 1
ATOM 1626 C C . ILE A 1 202 ? -10.039 -1.468 17.282 1.00 74.81 202 ILE A C 1
ATOM 1628 O O . ILE A 1 202 ? -10.363 -2.020 18.331 1.00 74.81 202 ILE A O 1
ATOM 1632 N N . GLU A 1 203 ? -9.779 -2.152 16.175 1.00 74.81 203 GLU A N 1
ATOM 1633 C CA . GLU A 1 203 ? -9.712 -3.606 16.132 1.00 74.81 203 GLU A CA 1
ATOM 1634 C C . GLU A 1 203 ? -8.531 -4.032 15.259 1.00 74.81 203 GLU A C 1
ATOM 1636 O O . GLU A 1 203 ? -8.292 -3.479 14.183 1.00 74.81 203 GLU A O 1
ATOM 1641 N N . ILE A 1 204 ? -7.769 -5.016 15.738 1.00 73.50 204 ILE A N 1
ATOM 1642 C CA . ILE A 1 204 ? -6.628 -5.570 15.010 1.00 73.50 204 ILE A CA 1
ATOM 1643 C C . ILE A 1 204 ? -7.125 -6.766 14.183 1.00 73.50 204 ILE A C 1
ATOM 1645 O O . ILE A 1 204 ? -7.575 -7.750 14.777 1.00 73.50 204 ILE A O 1
ATOM 1649 N N . PRO A 1 205 ? -7.009 -6.747 12.839 1.00 73.94 205 PRO A N 1
ATOM 1650 C CA . PRO A 1 205 ? -7.497 -7.840 12.007 1.00 73.94 205 PRO A CA 1
ATOM 1651 C C . PRO A 1 205 ? -6.823 -9.175 12.345 1.00 73.94 205 PRO A C 1
ATOM 1653 O O . PRO A 1 205 ? -5.595 -9.298 12.356 1.00 73.94 205 PRO A O 1
ATOM 1656 N N . GLU A 1 206 ? -7.621 -10.221 12.548 1.00 75.44 206 GLU A N 1
ATOM 1657 C CA . GLU A 1 206 ? -7.122 -11.546 12.936 1.00 75.44 206 GLU A CA 1
ATOM 1658 C C . GLU A 1 206 ? -6.126 -12.137 11.935 1.00 75.44 206 GLU A C 1
ATOM 1660 O O . GLU A 1 206 ? -5.199 -12.843 12.332 1.00 75.44 206 GLU A O 1
ATOM 1665 N N . LYS A 1 207 ? -6.282 -11.861 10.633 1.00 76.50 207 LYS A N 1
ATOM 1666 C CA . LYS A 1 207 ? -5.356 -12.379 9.617 1.00 76.50 207 LYS A CA 1
ATOM 1667 C C . LYS A 1 207 ? -4.008 -11.682 9.629 1.00 76.50 207 LYS A C 1
ATOM 1669 O O . LYS A 1 207 ? -3.019 -12.337 9.312 1.00 76.50 207 LYS A O 1
ATOM 1674 N N . MET A 1 208 ? -3.955 -10.408 10.019 1.00 73.44 208 MET A N 1
ATOM 1675 C CA . MET A 1 208 ? -2.680 -9.724 10.235 1.00 73.44 208 MET A CA 1
ATOM 1676 C C . MET A 1 208 ? -1.929 -10.370 11.391 1.00 73.44 208 MET A C 1
ATOM 1678 O O . MET A 1 208 ? -0.752 -10.681 11.258 1.00 73.44 208 MET A O 1
ATOM 1682 N N . ILE A 1 209 ? -2.633 -10.685 12.478 1.00 74.75 209 ILE A N 1
ATOM 1683 C CA . ILE A 1 209 ? -2.058 -11.410 13.615 1.00 74.75 209 ILE A CA 1
ATOM 1684 C C . ILE A 1 209 ? -1.589 -12.795 13.182 1.00 74.75 209 ILE A C 1
ATOM 1686 O O . ILE A 1 209 ? -0.446 -13.169 13.426 1.00 74.75 209 ILE A O 1
ATOM 1690 N N . ALA A 1 210 ? -2.445 -13.539 12.481 1.00 75.69 210 ALA A N 1
ATOM 1691 C CA . ALA A 1 210 ? -2.122 -14.874 12.003 1.00 75.69 210 ALA A CA 1
ATOM 1692 C C . ALA A 1 210 ? -0.940 -14.884 11.023 1.00 75.69 210 ALA A C 1
ATOM 1694 O O . ALA A 1 210 ? -0.312 -15.927 10.889 1.00 75.69 210 ALA A O 1
ATOM 1695 N N . ALA A 1 211 ? -0.634 -13.772 10.347 1.00 73.44 211 ALA A N 1
ATOM 1696 C CA . ALA A 1 211 ? 0.521 -13.640 9.463 1.00 73.44 211 ALA A CA 1
ATOM 1697 C C . ALA A 1 211 ? 1.842 -13.383 10.213 1.00 73.44 211 ALA A C 1
ATOM 1699 O O . ALA A 1 211 ? 2.906 -13.681 9.671 1.00 73.44 211 ALA A O 1
ATOM 1700 N N . ILE A 1 212 ? 1.799 -12.890 11.457 1.00 73.75 212 ILE A N 1
ATOM 1701 C CA . ILE A 1 212 ? 2.998 -12.671 12.278 1.00 73.75 212 ILE A CA 1
ATOM 1702 C C . ILE A 1 212 ? 3.578 -14.038 12.701 1.00 73.75 212 ILE A C 1
ATOM 1704 O O . ILE A 1 212 ? 2.830 -14.875 13.222 1.00 73.75 212 ILE A O 1
A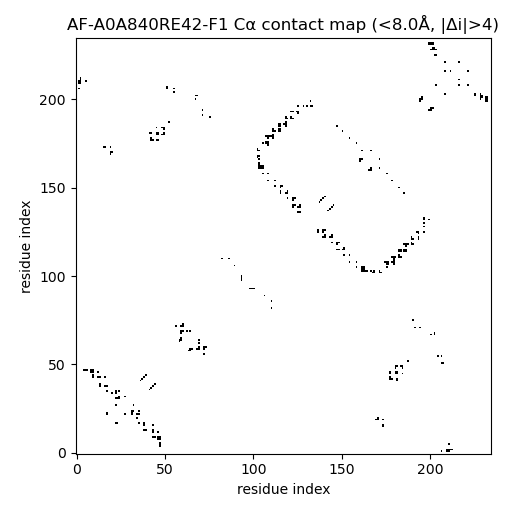TOM 1708 N N . PRO A 1 213 ? 4.892 -14.287 12.519 1.00 70.44 213 PRO A N 1
ATOM 1709 C CA . PRO A 1 213 ? 5.552 -15.496 13.013 1.00 70.44 213 PRO A CA 1
ATOM 1710 C C . PRO A 1 213 ? 5.413 -15.640 14.532 1.00 70.44 213 PRO A C 1
ATOM 1712 O O . PRO A 1 213 ? 5.436 -14.646 15.253 1.00 70.44 213 PRO A O 1
ATOM 1715 N N . ASP A 1 214 ? 5.345 -16.868 15.045 1.00 70.62 214 ASP A N 1
ATOM 1716 C CA . ASP A 1 214 ? 5.007 -17.124 16.458 1.00 70.62 214 ASP A CA 1
ATOM 1717 C C . ASP A 1 214 ? 6.005 -16.495 17.455 1.00 70.62 214 ASP A C 1
ATOM 1719 O O . ASP A 1 214 ? 5.621 -16.047 18.536 1.00 70.62 214 ASP A O 1
ATOM 1723 N N . ILE A 1 215 ? 7.276 -16.357 17.056 1.00 60.53 215 ILE A N 1
ATOM 1724 C CA . ILE A 1 215 ? 8.311 -15.629 17.816 1.00 60.53 215 ILE A CA 1
ATOM 1725 C C . ILE A 1 215 ? 7.973 -14.132 17.926 1.00 60.53 215 ILE A C 1
ATOM 1727 O O . ILE A 1 215 ? 8.140 -13.528 18.987 1.00 60.53 215 ILE A O 1
ATOM 1731 N N . GLY A 1 216 ? 7.469 -13.536 16.844 1.00 62.50 216 GLY A N 1
ATOM 1732 C CA . GLY A 1 216 ? 7.015 -12.148 16.818 1.00 62.50 216 GLY A CA 1
ATOM 1733 C C . GLY A 1 216 ? 5.769 -11.936 17.674 1.00 62.50 216 GLY A C 1
ATOM 1734 O O . GLY A 1 216 ? 5.693 -10.945 18.393 1.00 62.50 216 GLY A O 1
ATOM 1735 N N . GLN A 1 217 ? 4.835 -12.893 17.679 1.00 62.22 217 GLN A N 1
ATOM 1736 C CA . GLN A 1 217 ? 3.611 -12.795 18.482 1.00 62.22 217 GLN A CA 1
ATOM 1737 C C . GLN A 1 217 ? 3.892 -12.796 19.989 1.00 62.22 217 GLN A C 1
ATOM 1739 O O . GLN A 1 217 ? 3.309 -11.994 20.717 1.00 62.22 217 GLN A O 1
ATOM 1744 N N . LYS A 1 218 ? 4.812 -13.658 20.451 1.00 64.12 218 LYS A N 1
ATOM 1745 C CA . LYS A 1 218 ? 5.245 -13.690 21.859 1.00 64.12 218 LYS A CA 1
ATOM 1746 C C . LYS A 1 218 ? 5.975 -12.413 22.275 1.00 64.12 218 LYS A C 1
ATOM 1748 O O . LYS A 1 218 ? 5.767 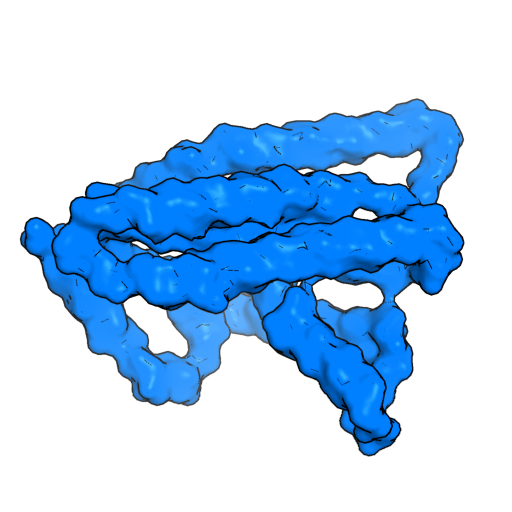-11.943 23.385 1.00 64.12 218 LYS A O 1
ATOM 1753 N N . ARG A 1 219 ? 6.812 -11.843 21.399 1.00 65.31 219 ARG A N 1
ATOM 1754 C CA . ARG A 1 219 ? 7.533 -10.588 21.683 1.00 65.31 219 ARG A CA 1
ATOM 1755 C C . ARG A 1 219 ? 6.629 -9.357 21.707 1.00 65.31 219 ARG A C 1
ATOM 1757 O O . ARG A 1 219 ? 6.886 -8.452 22.487 1.00 65.31 219 ARG A O 1
ATOM 1764 N N . LEU A 1 220 ? 5.619 -9.312 20.842 1.00 65.19 220 LEU A N 1
ATOM 1765 C CA . LEU A 1 220 ? 4.696 -8.179 20.723 1.00 65.19 220 LEU A CA 1
ATOM 1766 C C . LEU A 1 220 ? 3.539 -8.224 21.732 1.00 65.19 220 LEU A C 1
ATOM 1768 O O . LEU A 1 220 ? 2.740 -7.296 21.744 1.00 65.19 220 LEU A O 1
ATOM 1772 N N . ASP A 1 221 ? 3.433 -9.292 22.531 1.00 77.62 221 ASP A N 1
ATOM 1773 C CA . ASP A 1 221 ? 2.330 -9.537 23.469 1.00 77.62 221 ASP A CA 1
ATOM 1774 C C . ASP A 1 221 ? 0.959 -9.214 22.845 1.00 77.62 221 ASP A C 1
ATOM 1776 O O . ASP A 1 221 ? 0.190 -8.368 23.304 1.00 77.62 221 ASP A O 1
ATOM 1780 N N . ILE A 1 222 ? 0.662 -9.869 21.717 1.00 70.75 222 ILE A N 1
ATOM 1781 C CA . ILE A 1 222 ? -0.533 -9.562 20.915 1.00 70.75 222 ILE A CA 1
ATOM 1782 C C . ILE A 1 222 ? -1.826 -9.708 21.731 1.00 70.75 222 ILE A C 1
ATOM 1784 O O . ILE A 1 222 ? -2.802 -9.007 21.467 1.00 70.75 222 ILE A O 1
ATOM 1788 N N . GLN A 1 223 ? -1.853 -10.590 22.736 1.00 73.44 223 GLN A N 1
ATOM 1789 C CA . GLN A 1 223 ? -3.014 -10.715 23.616 1.00 73.44 223 GLN A CA 1
ATOM 1790 C C . GLN A 1 223 ? -3.223 -9.470 24.476 1.00 73.44 223 GLN A C 1
ATOM 1792 O O . GLN A 1 223 ? -4.367 -9.047 24.644 1.00 73.44 223 GLN A O 1
ATOM 1797 N N . LYS A 1 224 ? -2.149 -8.857 24.979 1.00 79.50 224 LYS A N 1
ATOM 1798 C CA . LYS A 1 224 ? -2.229 -7.572 25.672 1.00 79.50 224 LYS A CA 1
ATOM 1799 C C . LYS A 1 224 ? -2.714 -6.465 24.739 1.00 79.50 224 LYS A C 1
ATOM 1801 O O . LYS A 1 224 ? -3.659 -5.773 25.098 1.00 79.50 224 LYS A O 1
ATOM 1806 N N . LEU A 1 225 ? -2.175 -6.373 23.520 1.00 75.12 225 LEU A N 1
ATOM 1807 C CA . LEU A 1 225 ? -2.629 -5.389 22.523 1.00 75.12 225 LEU A CA 1
ATOM 1808 C C . LEU A 1 225 ? -4.110 -5.559 22.151 1.00 75.12 225 LEU A C 1
ATOM 1810 O O . LEU A 1 225 ? -4.816 -4.569 21.984 1.00 75.12 225 LEU A O 1
ATOM 1814 N N . LYS A 1 226 ? -4.604 -6.802 22.049 1.00 73.75 226 LYS A N 1
ATOM 1815 C CA . LYS A 1 226 ? -6.037 -7.071 21.849 1.00 73.75 226 LYS A CA 1
ATOM 1816 C C . LYS A 1 226 ? -6.876 -6.609 23.038 1.00 73.75 226 LYS A C 1
ATOM 1818 O O . LYS A 1 226 ? -7.879 -5.939 22.833 1.00 73.75 226 LYS A O 1
ATOM 1823 N N . LYS A 1 227 ? -6.462 -6.937 24.265 1.00 76.19 227 LYS A N 1
ATOM 1824 C CA . LYS A 1 227 ? -7.175 -6.528 25.487 1.00 76.19 227 LYS A CA 1
ATOM 1825 C C . LYS A 1 227 ? -7.200 -5.010 25.658 1.00 76.19 227 LYS A C 1
ATOM 1827 O O . LYS A 1 227 ? -8.221 -4.471 26.064 1.00 76.19 227 LYS A O 1
ATOM 1832 N N . GLU A 1 228 ? -6.104 -4.331 25.330 1.00 75.75 228 GLU A N 1
ATOM 1833 C CA . GLU A 1 228 ? -6.041 -2.867 25.309 1.00 75.75 228 GLU A CA 1
ATOM 1834 C C . GLU A 1 228 ? -6.958 -2.299 24.218 1.00 75.75 228 GLU A C 1
ATOM 1836 O O . GLU A 1 228 ? -7.772 -1.432 24.502 1.00 75.75 228 GLU A O 1
ATOM 1841 N N . ALA A 1 229 ? -6.929 -2.828 22.992 1.00 70.38 229 ALA A N 1
ATOM 1842 C CA . ALA A 1 229 ? -7.873 -2.415 21.948 1.00 70.38 229 ALA A CA 1
ATOM 1843 C C . ALA A 1 229 ? -9.343 -2.586 22.388 1.00 70.38 229 ALA A C 1
ATOM 1845 O O . ALA A 1 229 ? -10.167 -1.697 22.183 1.00 70.38 229 ALA A O 1
ATOM 1846 N N . GLU A 1 230 ? -9.668 -3.701 23.044 1.00 74.44 230 GLU A N 1
ATOM 1847 C CA . GLU A 1 230 ? -10.998 -3.964 23.599 1.00 74.44 230 GLU A CA 1
ATOM 1848 C C . GLU A 1 230 ? -11.371 -3.022 24.748 1.00 74.44 230 GLU A C 1
ATOM 1850 O O . GLU A 1 230 ? -12.541 -2.659 24.856 1.00 74.44 230 GLU A O 1
ATOM 1855 N N . SER A 1 231 ? -10.424 -2.615 25.602 1.00 72.62 231 SER A N 1
ATOM 1856 C CA . SER A 1 231 ? -10.712 -1.671 26.687 1.00 72.62 231 SER A CA 1
ATOM 1857 C C . SER A 1 231 ? -11.059 -0.289 26.139 1.00 72.62 231 SER A C 1
ATOM 1859 O O . SER A 1 231 ? -12.022 0.312 26.594 1.00 72.62 231 SER A O 1
ATOM 1861 N N . TRP A 1 232 ? -10.363 0.164 25.094 1.00 65.75 232 TRP A N 1
ATOM 1862 C CA . TRP A 1 232 ? -10.658 1.434 24.417 1.00 65.75 232 TRP A CA 1
ATOM 1863 C C . TRP A 1 232 ? -12.014 1.433 23.695 1.00 65.75 232 TRP A C 1
ATOM 1865 O O . TRP A 1 232 ? -12.581 2.493 23.462 1.00 65.75 232 TRP A O 1
ATOM 1875 N N . ASN A 1 233 ? -12.548 0.256 23.352 1.00 66.94 233 ASN A N 1
ATOM 1876 C CA . ASN A 1 233 ? -13.866 0.118 22.725 1.00 66.94 233 ASN A CA 1
ATOM 1877 C C . ASN A 1 233 ? -15.034 0.143 23.731 1.00 66.94 233 ASN A C 1
ATOM 1879 O O . ASN A 1 233 ? -16.188 0.181 23.292 1.00 66.94 233 ASN A O 1
ATOM 1883 N N . LYS A 1 234 ? -14.757 0.055 25.041 1.00 63.75 234 LYS A N 1
ATOM 1884 C CA . LYS A 1 234 ? -15.761 0.053 26.123 1.00 63.75 234 LYS A CA 1
ATOM 1885 C C . LYS A 1 234 ? -16.017 1.443 26.725 1.00 63.75 234 LYS A C 1
ATOM 1887 O O . LYS A 1 234 ? -17.029 1.590 27.406 1.00 63.75 234 LYS A O 1
ATOM 1892 N N . ASP A 1 235 ? -15.147 2.413 26.434 1.00 52.09 235 ASP A N 1
ATOM 1893 C CA . ASP A 1 235 ? -15.193 3.816 26.888 1.00 52.09 235 ASP A CA 1
ATOM 1894 C C . ASP A 1 235 ? -15.678 4.783 25.784 1.00 52.09 235 ASP A C 1
ATOM 1896 O O . ASP A 1 235 ? -16.333 5.800 26.108 1.00 52.09 235 ASP A O 1
#

Organism: NCBI:txid300266

pLDDT: mean 81.85, std 9.87, range [52.09, 94.81]